Protein AF-A0A0C3EP49-F1 (afdb_monomer)

Nearest PDB structures (foldseek):
  8w07-assembly1_B  TM=3.107E-01  e=9.732E-01  Homo sapiens
  3osa-assembly1_A  TM=3.476E-01  e=1.547E+00  Homo sapiens
  5tm7-assembly1_B  TM=2.855E-01  e=1.640E+00  Homo sapiens
  5tml-assembly1_B  TM=3.102E-01  e=2.191E+00  Homo sapiens
  3ncc-assembly1_A  TM=1.916E-01  e=2.763E+00  Homo sapiens

Foldseek 3Di:
DVVVVVLVQQLQVQQQPPDDDPPADHRVRRPPDPDDDPVNVVNNLVRNLVSCPPVDDPLVSQLSVLVVQLVVLVPDPDHDPVSVVSNVVSVVSNVVSVVSCQVVVPDPVVPDDPVVVVVVCCVQPVVQQVVAPVDVSVVSSVVVVVVVVVVVVVVVVCVVVVVPPDDPVVVVVVVVVVVVVVVVVVVVVPPD

Solvent-accessible surface area (backbone atoms only — not comparable to full-atom values): 11029 Å² total; per-residue (Å²): 110,70,66,60,51,52,54,52,49,51,29,24,49,45,37,36,65,53,79,90,51,92,93,57,74,84,34,82,70,29,81,78,60,96,69,86,49,75,66,54,53,58,45,43,62,77,50,44,65,76,31,45,60,89,78,51,61,69,50,50,54,49,16,53,48,20,50,50,51,29,55,55,55,76,65,46,96,71,82,52,72,69,50,52,52,52,37,50,53,20,49,52,47,20,66,68,28,49,55,50,37,63,76,69,49,58,72,39,83,81,78,63,44,73,68,56,54,48,53,48,42,39,66,67,43,52,50,31,52,71,72,36,91,70,68,76,33,67,66,52,23,52,52,48,49,52,50,52,51,52,51,52,52,49,51,52,54,38,47,74,70,54,74,62,70,79,48,76,65,55,53,50,52,53,54,52,51,52,51,54,51,49,52,56,49,54,62,66,65,68,77,122

Structure (mmCIF, N/CA/C/O backbone):
data_AF-A0A0C3EP49-F1
#
_entry.id   AF-A0A0C3EP49-F1
#
loop_
_atom_site.group_PDB
_atom_site.id
_atom_site.type_symbol
_atom_site.label_atom_id
_atom_site.label_alt_id
_atom_site.label_comp_id
_atom_site.label_asym_id
_atom_site.label_entity_id
_atom_site.label_seq_id
_atom_site.pdbx_PDB_ins_code
_atom_site.Cartn_x
_atom_site.Cartn_y
_atom_site.Cartn_z
_atom_site.occupancy
_atom_site.B_iso_or_equiv
_atom_site.auth_seq_id
_atom_site.auth_comp_id
_atom_site.auth_asym_id
_atom_site.auth_atom_id
_atom_site.pdbx_PDB_model_num
ATOM 1 N N . GLU A 1 1 ? -17.531 2.793 18.334 1.00 59.75 1 GLU A N 1
ATOM 2 C CA . GLU A 1 1 ? -16.375 1.919 18.641 1.00 59.75 1 GLU A CA 1
ATOM 3 C C . GLU A 1 1 ? -16.764 0.440 18.694 1.00 59.75 1 GLU A C 1
ATOM 5 O O . GLU A 1 1 ? -16.104 -0.377 18.070 1.00 59.75 1 GLU A O 1
ATOM 10 N N . THR A 1 2 ? -17.887 0.096 19.330 1.00 78.31 2 THR A N 1
ATOM 11 C CA . THR A 1 2 ? -18.409 -1.280 19.435 1.00 78.31 2 THR A CA 1
ATOM 12 C C . THR A 1 2 ? -18.664 -1.979 18.094 1.00 78.31 2 THR A C 1
ATOM 14 O O . THR A 1 2 ? -18.225 -3.109 17.925 1.00 78.31 2 THR A O 1
ATOM 17 N N . GLU A 1 3 ? -19.312 -1.324 17.126 1.00 81.62 3 GLU A N 1
ATOM 18 C CA . GLU A 1 3 ? -19.577 -1.932 15.805 1.00 81.62 3 GLU A CA 1
ATOM 19 C C . GLU A 1 3 ? -18.307 -2.141 14.973 1.00 81.62 3 GLU A C 1
ATOM 21 O O . GLU A 1 3 ? -18.135 -3.182 14.349 1.00 81.62 3 GLU A O 1
ATOM 26 N N . ALA A 1 4 ? -17.367 -1.194 15.026 1.00 82.06 4 ALA A N 1
ATOM 27 C CA . ALA A 1 4 ? -16.078 -1.348 14.357 1.00 82.06 4 ALA A CA 1
ATOM 28 C C . ALA A 1 4 ? -15.299 -2.544 14.924 1.00 82.06 4 ALA A C 1
ATOM 30 O O . ALA A 1 4 ? -14.749 -3.332 14.163 1.00 82.06 4 ALA A O 1
ATOM 31 N N . ASN A 1 5 ? -15.307 -2.724 16.248 1.00 86.69 5 ASN A N 1
ATOM 32 C CA . ASN A 1 5 ? -14.664 -3.873 16.881 1.00 86.69 5 ASN A CA 1
ATOM 33 C C . ASN A 1 5 ? -15.317 -5.199 16.470 1.00 86.69 5 ASN A C 1
ATOM 35 O O . ASN A 1 5 ? -14.597 -6.142 16.170 1.00 86.69 5 ASN A O 1
ATOM 39 N N . LYS A 1 6 ? -16.651 -5.258 16.350 1.00 91.25 6 LYS A N 1
ATOM 40 C CA . LYS A 1 6 ? -17.349 -6.455 15.845 1.00 91.25 6 LYS A CA 1
ATOM 41 C C . LYS A 1 6 ? -16.947 -6.805 14.412 1.00 91.25 6 LYS A C 1
ATOM 43 O O . LYS A 1 6 ? -16.700 -7.969 14.123 1.00 91.25 6 LYS A O 1
ATOM 48 N N . ILE A 1 7 ? -16.858 -5.809 13.526 1.00 90.00 7 ILE A N 1
ATOM 49 C CA . ILE A 1 7 ? -16.409 -6.013 12.138 1.00 90.00 7 ILE A CA 1
ATOM 50 C C . ILE A 1 7 ? -14.968 -6.532 12.118 1.00 90.00 7 ILE A C 1
ATOM 52 O O . ILE A 1 7 ? -14.647 -7.468 11.393 1.00 90.00 7 ILE A O 1
ATOM 56 N N . LEU A 1 8 ? -14.094 -5.944 12.936 1.00 89.50 8 LEU A N 1
ATOM 57 C CA . LEU A 1 8 ? -12.701 -6.368 13.041 1.00 89.50 8 LEU A CA 1
ATOM 58 C C . LEU A 1 8 ? -12.560 -7.794 13.590 1.00 89.50 8 LEU A C 1
ATOM 60 O O . LEU A 1 8 ? -11.693 -8.529 13.119 1.00 89.50 8 LEU A O 1
ATOM 64 N N . ASP A 1 9 ? -13.410 -8.182 14.538 1.00 92.50 9 ASP A N 1
ATOM 65 C CA . ASP A 1 9 ? -13.449 -9.535 15.093 1.00 92.50 9 ASP A CA 1
ATOM 66 C C . ASP A 1 9 ? -13.969 -10.555 14.068 1.00 92.50 9 ASP A C 1
ATOM 68 O O . ASP A 1 9 ? -13.402 -11.641 13.957 1.00 92.50 9 ASP A O 1
ATOM 72 N N . ASP A 1 10 ? -14.975 -10.200 13.259 1.00 93.75 10 ASP A N 1
ATOM 73 C CA . ASP A 1 10 ? -15.448 -11.047 12.153 1.00 93.75 10 ASP A CA 1
ATOM 74 C C . ASP A 1 10 ? -14.362 -11.240 11.083 1.00 93.75 10 ASP A C 1
ATOM 76 O O . ASP A 1 10 ? -14.137 -12.353 10.609 1.00 93.75 10 ASP A O 1
ATOM 80 N N . ILE A 1 11 ? -13.620 -10.181 10.742 1.00 92.94 11 ILE A N 1
ATOM 81 C CA . ILE A 1 11 ? -12.467 -10.276 9.833 1.00 92.94 11 ILE A CA 1
ATOM 82 C C . ILE A 1 11 ? -11.404 -11.222 10.412 1.00 92.94 11 ILE A C 1
ATOM 84 O O . ILE A 1 11 ? -10.917 -12.102 9.698 1.00 92.94 11 ILE A O 1
ATOM 88 N N . ASP A 1 12 ? -11.056 -11.078 11.696 1.00 93.06 12 ASP A N 1
ATOM 89 C CA . ASP A 1 12 ? -10.095 -11.962 12.368 1.00 93.06 12 ASP A CA 1
ATOM 90 C C . ASP A 1 12 ? -10.574 -13.425 12.352 1.00 93.06 12 ASP A C 1
ATOM 92 O O . ASP A 1 12 ? -9.787 -14.332 12.060 1.00 93.06 12 ASP A O 1
ATOM 96 N N . GLN A 1 13 ? -11.872 -13.657 12.567 1.00 92.88 13 GLN A N 1
ATOM 97 C CA . GLN A 1 13 ? -12.483 -14.982 12.492 1.00 92.88 13 GLN A CA 1
ATOM 98 C C . GLN A 1 13 ? -12.413 -15.572 11.076 1.00 92.88 13 GLN A C 1
ATOM 100 O O . GLN A 1 13 ? -12.009 -16.724 10.915 1.00 92.88 13 GLN A O 1
ATOM 105 N N . ARG A 1 14 ? -12.742 -14.802 10.032 1.00 93.75 14 ARG A N 1
ATOM 106 C CA . ARG A 1 14 ? -12.637 -15.254 8.631 1.00 93.75 14 ARG A CA 1
ATOM 107 C C . ARG A 1 14 ? -11.205 -15.617 8.250 1.00 93.75 14 ARG A C 1
ATOM 109 O O . ARG A 1 14 ? -10.985 -16.634 7.595 1.00 93.75 14 ARG A O 1
ATOM 116 N N . ILE A 1 15 ? -10.231 -14.826 8.700 1.00 91.94 15 ILE A N 1
ATOM 117 C CA . ILE A 1 15 ? -8.804 -15.105 8.490 1.00 91.94 15 ILE A CA 1
ATOM 118 C C . ILE A 1 15 ? -8.403 -16.417 9.183 1.00 91.94 15 ILE A C 1
ATOM 120 O O . ILE A 1 15 ? -7.701 -17.236 8.585 1.00 91.94 15 ILE A O 1
ATOM 124 N N . ALA A 1 16 ? -8.875 -16.658 10.408 1.00 90.81 16 ALA A N 1
ATOM 125 C CA . ALA A 1 16 ? -8.593 -17.889 11.148 1.00 90.81 16 ALA A CA 1
ATOM 126 C C . ALA A 1 16 ? -9.232 -19.139 10.521 1.00 90.81 16 ALA A C 1
ATOM 128 O O . ALA A 1 16 ? -8.651 -20.230 10.567 1.00 90.81 16 ALA A O 1
ATOM 129 N N . LEU A 1 17 ? -10.402 -18.976 9.899 1.00 90.81 17 LEU A N 1
ATOM 130 C CA . LEU A 1 17 ? -11.132 -20.037 9.204 1.00 90.81 17 LEU A CA 1
ATOM 131 C C . LEU A 1 17 ? -10.582 -20.357 7.809 1.00 90.81 17 LEU A C 1
ATOM 133 O O . LEU A 1 17 ? -10.995 -21.360 7.224 1.00 90.81 17 LEU A O 1
ATOM 137 N N . ALA A 1 18 ? -9.646 -19.562 7.279 1.00 87.31 18 ALA A N 1
ATOM 138 C CA . ALA A 1 18 ? -9.066 -19.798 5.962 1.00 87.31 18 ALA A CA 1
ATOM 139 C C . ALA A 1 18 ? -8.535 -21.245 5.845 1.00 87.31 18 ALA A C 1
ATOM 141 O O . ALA A 1 18 ? -7.774 -21.698 6.715 1.00 87.31 18 ALA A O 1
ATOM 142 N N . PRO A 1 19 ? -8.924 -21.997 4.796 1.00 84.38 19 PRO A N 1
ATOM 143 C CA . PRO A 1 19 ? -8.564 -23.403 4.665 1.00 84.38 19 PRO A CA 1
ATOM 144 C C . PRO A 1 19 ? -7.044 -23.579 4.634 1.00 84.38 19 PRO A C 1
ATOM 146 O O . PRO A 1 19 ? -6.307 -22.744 4.113 1.00 84.38 19 PRO A O 1
ATOM 149 N N . SER A 1 20 ? -6.555 -24.671 5.218 1.00 82.06 20 SER A N 1
ATOM 150 C CA . SER A 1 20 ? -5.131 -24.997 5.183 1.00 82.06 20 SER A CA 1
ATOM 151 C C . SER A 1 20 ? -4.722 -25.454 3.784 1.00 82.06 20 SER A C 1
ATOM 153 O O . SER A 1 20 ? -5.316 -26.388 3.248 1.00 82.06 20 SER A O 1
ATOM 155 N N . PHE A 1 21 ? -3.668 -24.858 3.230 1.00 79.94 21 PHE A N 1
ATOM 156 C CA . PHE A 1 21 ? -3.031 -25.320 1.998 1.00 79.94 21 PHE A CA 1
ATOM 157 C C . PHE A 1 21 ? -1.511 -25.329 2.132 1.00 79.94 21 PHE A C 1
ATOM 159 O O . PHE A 1 21 ? -0.934 -24.600 2.944 1.00 79.94 21 PHE A O 1
ATOM 166 N N . ALA A 1 22 ? -0.858 -26.178 1.336 1.00 80.56 22 ALA A N 1
ATOM 167 C CA . ALA A 1 22 ? 0.594 -26.275 1.311 1.00 80.56 22 ALA A CA 1
ATOM 168 C C . ALA A 1 22 ? 1.206 -24.909 0.951 1.00 80.56 22 ALA A C 1
ATOM 170 O O . ALA A 1 22 ? 0.830 -24.284 -0.040 1.00 80.56 22 ALA A O 1
ATOM 171 N N . GLY A 1 23 ? 2.129 -24.422 1.784 1.00 77.50 23 GLY A N 1
ATOM 172 C CA . GLY A 1 23 ? 2.766 -23.115 1.591 1.00 77.50 23 GLY A CA 1
ATOM 173 C C . GLY A 1 23 ? 1.927 -21.899 2.013 1.00 77.50 23 GLY A C 1
ATOM 174 O O . GLY A 1 23 ? 2.378 -20.766 1.801 1.00 77.50 23 GLY A O 1
ATOM 175 N N . LEU A 1 24 ? 0.749 -22.087 2.631 1.00 82.44 24 LEU A N 1
ATOM 176 C CA . LEU A 1 24 ? 0.089 -21.022 3.392 1.00 82.44 24 LEU A CA 1
ATOM 177 C C . LEU A 1 24 ? 0.481 -21.058 4.855 1.00 82.44 24 LEU A C 1
ATOM 179 O O . LEU A 1 24 ? 0.402 -22.091 5.518 1.00 82.44 24 LEU A O 1
ATOM 183 N N . ARG A 1 25 ? 0.764 -19.878 5.394 1.00 84.06 25 ARG A N 1
ATOM 184 C CA . ARG A 1 25 ? 0.824 -19.691 6.834 1.00 84.06 25 ARG A CA 1
ATOM 185 C C . ARG A 1 25 ? -0.579 -19.580 7.428 1.00 84.06 25 ARG A C 1
ATOM 187 O O . ARG A 1 25 ? -1.419 -18.846 6.922 1.00 84.06 25 ARG A O 1
ATOM 194 N N . ARG A 1 26 ? -0.819 -20.285 8.530 1.00 86.75 26 ARG A N 1
ATOM 195 C CA . ARG A 1 26 ? -2.078 -20.216 9.282 1.00 86.75 26 ARG A CA 1
ATOM 196 C C . ARG A 1 26 ? -2.083 -19.015 10.229 1.00 86.75 26 ARG A C 1
ATOM 198 O O . ARG A 1 26 ? -1.046 -18.666 10.790 1.00 86.75 26 ARG A O 1
ATOM 205 N N . PHE A 1 27 ? -3.268 -18.448 10.435 1.00 87.94 27 PHE A N 1
ATOM 206 C CA . PHE A 1 27 ? -3.502 -17.253 11.245 1.00 87.94 27 PHE A CA 1
ATOM 207 C C . PHE A 1 27 ? -4.610 -17.509 12.285 1.00 87.94 27 PHE A C 1
ATOM 209 O O . PHE A 1 27 ? -5.700 -16.965 12.153 1.00 87.94 27 PHE A O 1
ATOM 216 N N . PRO A 1 28 ? -4.382 -18.367 13.300 1.00 85.50 28 PRO A N 1
ATOM 217 C CA . PRO A 1 28 ? -5.435 -18.786 14.235 1.00 85.50 28 PRO A CA 1
ATOM 218 C C . PRO A 1 28 ? -6.027 -17.633 15.062 1.00 85.50 28 PRO A C 1
ATOM 220 O O . PRO A 1 28 ? -7.188 -17.701 15.445 1.00 85.50 28 PRO A O 1
ATOM 223 N N . GLU A 1 29 ? -5.253 -16.572 15.301 1.00 85.31 29 GLU A N 1
ATOM 224 C CA . GLU A 1 29 ? -5.680 -15.358 16.018 1.00 85.31 29 GLU A CA 1
ATOM 225 C C . GLU A 1 29 ? -5.966 -14.179 15.063 1.00 85.31 29 GLU A C 1
ATOM 227 O O . GLU A 1 29 ? -5.970 -13.015 15.471 1.00 85.31 29 GLU A O 1
ATOM 232 N N . GLY A 1 30 ? -6.161 -14.456 13.769 1.00 87.06 30 GLY A N 1
ATOM 233 C CA . GLY A 1 30 ? -6.393 -13.430 12.756 1.00 87.06 30 GLY A CA 1
ATOM 234 C C . GLY A 1 30 ? -5.186 -12.506 12.576 1.00 87.06 30 GLY A C 1
ATOM 235 O O . GLY A 1 30 ? -4.056 -12.963 12.378 1.00 87.06 30 GLY A O 1
ATOM 236 N N . ARG A 1 31 ? -5.419 -11.190 12.631 1.00 85.44 31 ARG A N 1
ATOM 237 C CA . ARG A 1 31 ? -4.394 -10.150 12.423 1.00 85.44 31 ARG A CA 1
ATOM 238 C C . ARG A 1 31 ? -3.712 -9.677 13.717 1.00 85.44 31 ARG A C 1
ATOM 240 O O . ARG A 1 31 ? -2.969 -8.697 13.690 1.00 85.44 31 ARG A O 1
ATOM 247 N N . ARG A 1 32 ? -3.982 -10.291 14.871 1.00 83.81 32 ARG A N 1
ATOM 248 C CA . ARG A 1 32 ? -3.586 -9.770 16.195 1.00 83.81 32 ARG A CA 1
ATOM 249 C C . ARG A 1 32 ? -2.122 -10.053 16.561 1.00 83.81 32 ARG A C 1
ATOM 251 O O . ARG A 1 32 ? -1.819 -10.648 17.588 1.00 83.81 32 ARG A O 1
ATOM 258 N N . PHE A 1 33 ? -1.188 -9.576 15.744 1.00 78.88 33 PHE A N 1
ATOM 259 C CA . PHE A 1 33 ? 0.243 -9.721 16.007 1.00 78.88 33 PHE A CA 1
ATOM 260 C C . PHE A 1 33 ? 0.789 -8.582 16.869 1.00 78.88 33 PHE A C 1
ATOM 262 O O . PHE A 1 33 ? 0.606 -7.405 16.558 1.00 78.88 33 PHE A O 1
ATOM 269 N N . LYS A 1 34 ? 1.550 -8.932 17.916 1.00 78.62 34 LYS A N 1
ATOM 270 C CA . LYS A 1 34 ? 2.317 -7.961 18.720 1.00 78.62 34 LYS A CA 1
ATOM 271 C C . LYS A 1 34 ? 3.405 -7.261 17.892 1.00 78.62 34 LYS A C 1
ATOM 273 O O . LYS A 1 34 ? 3.747 -6.115 18.166 1.00 78.62 34 LYS A O 1
ATOM 278 N N . GLN A 1 35 ? 3.944 -7.952 16.888 1.00 80.69 35 GLN A N 1
ATOM 279 C CA . GLN A 1 35 ? 4.937 -7.438 15.952 1.00 80.69 35 GLN A CA 1
ATOM 280 C C . GLN A 1 35 ? 4.693 -8.049 14.571 1.00 80.69 35 GLN A C 1
ATOM 282 O O . GLN A 1 35 ? 4.551 -9.262 14.456 1.00 80.69 35 GLN A O 1
ATOM 287 N N . TRP A 1 36 ? 4.669 -7.210 13.537 1.00 80.06 36 TRP A N 1
ATOM 288 C CA . TRP A 1 36 ? 4.539 -7.640 12.146 1.00 80.06 36 TRP A CA 1
ATOM 289 C C . TRP A 1 36 ? 5.914 -7.787 11.495 1.00 80.06 36 TRP A C 1
ATOM 291 O O . TRP A 1 36 ? 6.722 -6.857 11.536 1.00 80.06 36 TRP A O 1
ATOM 301 N N . THR A 1 37 ? 6.165 -8.925 10.854 1.00 82.62 37 THR A N 1
ATOM 302 C CA . THR A 1 37 ? 7.299 -9.126 9.942 1.00 82.62 37 THR A CA 1
ATOM 303 C C . THR A 1 37 ? 6.859 -9.014 8.479 1.00 82.62 37 THR A C 1
ATOM 305 O O . THR A 1 37 ? 5.669 -9.055 8.157 1.00 82.62 37 THR A O 1
ATOM 308 N N . GLY A 1 38 ? 7.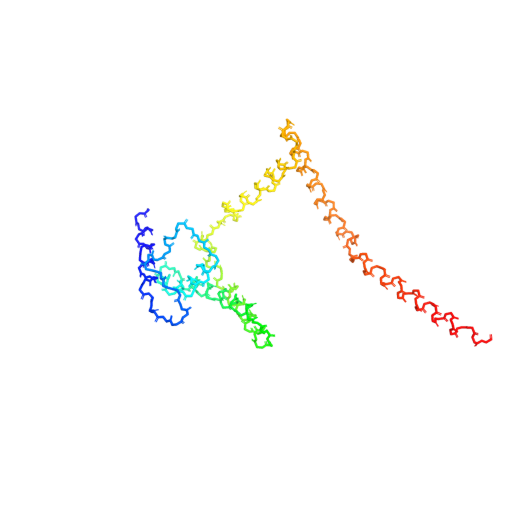825 -8.881 7.565 1.00 76.88 38 GLY A N 1
ATOM 309 C CA . GLY A 1 38 ? 7.544 -8.874 6.124 1.00 76.88 38 GLY A CA 1
ATOM 310 C C . GLY A 1 38 ? 6.946 -10.191 5.612 1.00 76.88 38 GLY A C 1
ATOM 311 O O . GLY A 1 38 ? 6.139 -10.186 4.683 1.00 76.88 38 GLY A O 1
ATOM 312 N N . ASP A 1 39 ? 7.291 -11.317 6.239 1.00 79.38 39 ASP A N 1
ATOM 313 C CA . ASP A 1 39 ? 6.710 -12.616 5.894 1.00 79.38 39 ASP A CA 1
ATOM 314 C C . ASP A 1 39 ? 5.272 -12.750 6.408 1.00 79.38 39 ASP A C 1
ATOM 316 O O . ASP A 1 39 ? 4.429 -13.326 5.714 1.00 79.38 39 ASP A O 1
ATOM 320 N N . ASP A 1 40 ? 4.967 -12.173 7.579 1.00 82.81 40 ASP A N 1
ATOM 321 C CA . ASP A 1 40 ? 3.600 -12.122 8.113 1.00 82.81 40 ASP A CA 1
ATOM 322 C C . ASP A 1 40 ? 2.682 -11.342 7.174 1.00 82.81 40 ASP A C 1
ATOM 324 O O . ASP A 1 40 ? 1.620 -11.838 6.800 1.00 82.81 40 ASP A O 1
ATOM 328 N N . SER A 1 41 ? 3.104 -10.151 6.735 1.00 81.31 41 SER A N 1
ATOM 329 C CA . SER A 1 41 ? 2.302 -9.324 5.829 1.00 81.31 41 SER A CA 1
ATOM 330 C C . SER A 1 41 ? 2.112 -9.991 4.465 1.00 81.31 41 SER A C 1
ATOM 332 O O . SER A 1 41 ? 0.992 -10.033 3.957 1.00 81.31 41 SER A O 1
ATOM 334 N N . LYS A 1 42 ? 3.162 -10.608 3.903 1.00 80.94 42 LYS A N 1
ATOM 335 C CA . LYS A 1 42 ? 3.082 -11.356 2.637 1.00 80.94 42 LYS A CA 1
ATOM 336 C C . LYS A 1 42 ? 2.099 -12.523 2.718 1.00 80.94 42 LYS A C 1
ATOM 338 O O . LYS A 1 42 ? 1.330 -12.747 1.784 1.00 80.94 42 LYS A O 1
ATOM 343 N N . ALA A 1 43 ? 2.141 -13.294 3.800 1.00 84.56 43 ALA A N 1
ATOM 344 C CA . ALA A 1 43 ? 1.233 -14.417 3.979 1.00 84.56 43 ALA A CA 1
ATOM 345 C C . ALA A 1 43 ? -0.204 -13.950 4.258 1.00 84.56 43 ALA A C 1
ATOM 347 O O . ALA A 1 43 ? -1.136 -14.533 3.708 1.00 84.56 43 ALA A O 1
ATOM 348 N N . LEU A 1 44 ? -0.382 -12.870 5.025 1.00 87.00 44 LEU A N 1
ATOM 349 C CA . LEU A 1 44 ? -1.694 -12.288 5.302 1.00 87.00 44 LEU A CA 1
ATOM 350 C C . LEU A 1 44 ? -2.366 -11.794 4.019 1.00 87.00 44 LEU A C 1
ATOM 352 O O . LEU A 1 44 ? -3.542 -12.067 3.805 1.00 87.00 44 LEU A O 1
ATOM 356 N N . MET A 1 45 ? -1.619 -11.135 3.125 1.00 84.44 45 MET A N 1
ATOM 357 C CA . MET A 1 45 ? -2.146 -10.645 1.843 1.00 84.44 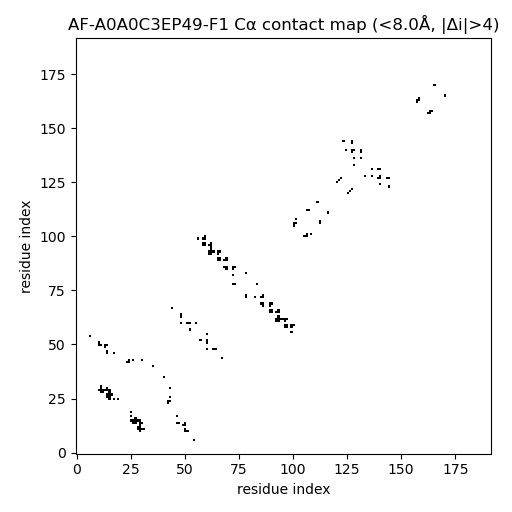45 MET A CA 1
ATOM 358 C C . MET A 1 45 ? -2.849 -11.740 1.026 1.00 84.44 45 MET A C 1
ATOM 360 O O . MET A 1 45 ? -3.786 -11.434 0.297 1.00 84.44 45 MET A O 1
ATOM 364 N N . LYS A 1 46 ? -2.442 -13.011 1.165 1.00 84.19 46 LYS A N 1
ATOM 365 C CA . LYS A 1 46 ? -3.065 -14.144 0.458 1.00 84.19 46 LYS A CA 1
ATOM 366 C C . LYS A 1 46 ? -4.465 -14.495 0.966 1.00 84.19 46 LYS A C 1
ATOM 368 O O . LYS A 1 46 ? -5.246 -15.063 0.213 1.00 84.19 46 LYS A O 1
ATOM 373 N N . VAL A 1 47 ? -4.770 -14.195 2.227 1.00 89.31 47 VAL A N 1
ATOM 374 C CA . VAL A 1 47 ? -6.049 -14.533 2.883 1.00 89.31 47 VAL A CA 1
ATOM 375 C C . VAL A 1 47 ? -6.910 -13.306 3.177 1.00 89.31 47 VAL A C 1
ATOM 377 O O . VAL A 1 47 ? -8.066 -13.442 3.562 1.00 89.31 47 VAL A O 1
ATOM 380 N N . TYR A 1 48 ? -6.365 -12.104 2.989 1.00 87.75 48 TYR A N 1
ATOM 381 C CA . TYR A 1 48 ? -7.005 -10.861 3.408 1.00 87.75 48 TYR A CA 1
ATOM 382 C C . TYR A 1 48 ? -8.195 -10.454 2.530 1.00 87.75 48 TYR A C 1
ATOM 384 O O . TYR A 1 48 ? -9.216 -10.029 3.057 1.00 87.75 48 TYR A O 1
ATOM 392 N N . LEU A 1 49 ? -8.090 -10.609 1.204 1.00 89.50 49 LEU A N 1
ATOM 393 C CA . LEU A 1 49 ? -9.159 -10.248 0.259 1.00 89.50 49 LEU A CA 1
ATOM 394 C C . LEU A 1 49 ? -10.517 -10.907 0.575 1.00 89.50 49 LEU A C 1
ATOM 396 O O . LEU A 1 49 ? -11.492 -10.171 0.709 1.00 89.50 49 LEU A O 1
ATOM 400 N N . PRO A 1 50 ? -10.619 -12.240 0.751 1.00 89.69 50 PRO A N 1
ATOM 401 C CA . PRO A 1 50 ? -11.896 -12.864 1.106 1.00 89.69 50 PRO A CA 1
ATOM 402 C C . PRO A 1 50 ? -12.373 -12.495 2.521 1.00 89.69 50 PRO A C 1
ATOM 404 O O . PRO A 1 50 ? -13.567 -12.530 2.806 1.00 89.69 50 PRO A O 1
ATOM 407 N N . ALA A 1 51 ? -11.468 -12.108 3.425 1.00 92.19 51 ALA A N 1
ATOM 408 C CA . ALA A 1 51 ? -11.847 -11.733 4.785 1.00 92.19 51 ALA A CA 1
ATOM 409 C C . ALA A 1 51 ? -12.584 -10.385 4.858 1.00 92.19 51 ALA A C 1
ATOM 411 O O . ALA A 1 51 ? -13.424 -10.201 5.733 1.00 92.19 51 ALA A O 1
ATOM 412 N N . ILE A 1 52 ? -12.300 -9.457 3.939 1.00 91.19 52 ILE A N 1
ATOM 413 C CA . ILE A 1 52 ? -12.935 -8.127 3.898 1.00 91.19 52 ILE A CA 1
ATOM 414 C C . ILE A 1 52 ? -14.191 -8.071 3.017 1.00 91.19 52 ILE A C 1
ATOM 416 O O . ILE A 1 52 ? -14.890 -7.057 3.001 1.00 91.19 52 ILE A O 1
ATOM 420 N N . GLU A 1 53 ? -14.487 -9.139 2.277 1.00 90.00 53 GLU A N 1
ATOM 421 C CA . GLU A 1 53 ? -15.646 -9.201 1.389 1.00 90.00 53 GLU A CA 1
ATOM 422 C C . GLU A 1 53 ? -16.960 -9.003 2.165 1.00 90.00 53 GLU A C 1
ATOM 424 O O . GLU A 1 53 ? -17.181 -9.599 3.220 1.00 90.00 53 GLU A O 1
ATOM 429 N N . GLY A 1 54 ? -17.839 -8.133 1.663 1.00 90.69 54 GLY A N 1
ATOM 430 C CA . GLY A 1 54 ? -19.104 -7.787 2.323 1.00 90.69 54 GLY A CA 1
ATOM 431 C C . GLY A 1 54 ? -18.988 -6.769 3.466 1.00 90.69 54 GLY A C 1
ATOM 432 O O . GLY A 1 54 ? -20.014 -6.256 3.902 1.00 90.69 54 GLY A O 1
ATOM 433 N N . HIS A 1 55 ? -17.772 -6.427 3.913 1.00 90.38 55 HIS A N 1
ATOM 434 C CA . HIS A 1 55 ? -17.530 -5.352 4.893 1.00 90.38 55 HIS A CA 1
ATOM 435 C C . HIS A 1 55 ? -17.129 -4.027 4.253 1.00 90.38 55 HIS A C 1
ATOM 437 O O . HIS A 1 55 ? -17.311 -2.965 4.844 1.00 90.38 55 HIS A O 1
ATOM 443 N N . VAL A 1 56 ? -16.563 -4.087 3.049 1.00 90.06 56 VAL A N 1
ATOM 444 C CA . VAL A 1 56 ? -16.173 -2.918 2.259 1.00 90.06 56 VAL A CA 1
ATOM 445 C C . VAL A 1 56 ? -16.883 -2.936 0.904 1.00 90.06 56 VAL A C 1
ATOM 447 O O . VAL A 1 56 ? -17.280 -4.012 0.444 1.00 90.06 56 VAL A O 1
ATOM 450 N N . PRO A 1 57 ? -17.034 -1.775 0.236 1.00 92.50 57 PRO A N 1
ATOM 451 C CA . PRO A 1 57 ? -17.574 -1.720 -1.118 1.00 92.50 57 PRO A CA 1
ATOM 452 C C . PRO A 1 57 ? -16.831 -2.663 -2.067 1.00 92.50 57 PRO A C 1
ATOM 454 O O . PRO A 1 57 ? -15.610 -2.822 -1.979 1.00 92.50 57 PRO A O 1
ATOM 457 N N . SER A 1 58 ? -17.558 -3.275 -2.997 1.00 92.44 58 SER A N 1
ATOM 458 C CA . SER A 1 58 ? -17.007 -4.274 -3.922 1.00 92.44 58 SER A CA 1
ATOM 459 C C . SER A 1 58 ? -15.857 -3.723 -4.776 1.00 92.44 58 SER A C 1
ATOM 461 O O . SER A 1 58 ? -14.854 -4.395 -5.011 1.00 92.44 58 SER A O 1
ATOM 463 N N . GLU A 1 59 ? -15.953 -2.453 -5.147 1.00 93.00 59 GLU A N 1
ATOM 464 C CA . GLU A 1 59 ? -14.977 -1.675 -5.894 1.00 93.00 59 GLU A CA 1
ATOM 465 C C . GLU A 1 59 ? -13.671 -1.543 -5.105 1.00 93.00 59 GLU A C 1
ATOM 467 O O . GLU A 1 59 ? -12.581 -1.578 -5.671 1.00 93.00 59 GLU A O 1
ATOM 472 N N . MET A 1 60 ? -13.756 -1.462 -3.774 1.00 92.06 60 MET A N 1
ATOM 473 C CA . MET A 1 60 ? -12.579 -1.428 -2.912 1.00 92.06 60 MET A CA 1
ATOM 474 C C . MET A 1 60 ? -11.849 -2.771 -2.928 1.00 92.06 60 MET A C 1
ATOM 476 O O . MET A 1 60 ? -10.622 -2.803 -3.036 1.00 92.06 60 MET A O 1
ATOM 480 N N . VAL A 1 61 ? -12.595 -3.881 -2.880 1.00 93.00 61 VAL A N 1
ATOM 481 C CA . VAL A 1 61 ? -12.026 -5.231 -3.016 1.00 93.00 61 VAL A CA 1
ATOM 482 C C . VAL A 1 61 ? -11.358 -5.389 -4.384 1.00 93.00 61 VAL A C 1
ATOM 484 O O . VAL A 1 61 ? -10.243 -5.900 -4.461 1.00 93.00 61 VAL A O 1
ATOM 487 N N . GLN A 1 62 ? -11.988 -4.897 -5.454 1.00 94.62 62 GLN A N 1
ATOM 488 C CA . GLN A 1 62 ? -11.430 -4.925 -6.811 1.00 94.62 62 GLN A CA 1
ATOM 489 C C . GLN A 1 62 ? -10.144 -4.099 -6.926 1.00 94.62 62 GLN A C 1
ATOM 491 O O . GLN A 1 62 ? -9.169 -4.568 -7.511 1.00 94.62 62 GLN A O 1
ATOM 496 N N . ALA A 1 63 ? -10.098 -2.910 -6.320 1.00 94.19 63 ALA A N 1
ATOM 497 C CA . ALA A 1 63 ? -8.890 -2.093 -6.289 1.00 94.19 63 ALA A CA 1
ATOM 498 C C . ALA A 1 63 ? -7.752 -2.792 -5.526 1.00 94.19 63 ALA A C 1
ATOM 500 O O . ALA A 1 63 ? -6.625 -2.861 -6.014 1.00 94.19 63 ALA A O 1
ATOM 501 N N . LEU A 1 64 ? -8.033 -3.358 -4.347 1.00 92.31 64 LEU A N 1
ATOM 502 C CA . LEU A 1 64 ? -7.030 -4.101 -3.577 1.00 92.31 64 LEU A CA 1
ATOM 503 C C . LEU A 1 64 ? -6.546 -5.344 -4.324 1.00 92.31 64 LEU A C 1
ATOM 505 O O . LEU A 1 64 ? -5.349 -5.618 -4.321 1.00 92.31 64 LEU A O 1
ATOM 509 N N . ARG A 1 65 ? -7.449 -6.065 -4.995 1.00 94.56 65 ARG A N 1
ATOM 510 C CA . ARG A 1 65 ? -7.101 -7.207 -5.841 1.00 94.56 65 ARG A CA 1
ATOM 511 C C . ARG A 1 65 ? -6.153 -6.799 -6.963 1.00 94.56 65 ARG A C 1
ATOM 513 O O . ARG A 1 65 ? -5.090 -7.393 -7.072 1.00 94.56 65 ARG A O 1
ATOM 520 N N . ALA A 1 66 ? -6.493 -5.760 -7.722 1.00 95.50 66 ALA A N 1
ATOM 521 C CA . ALA A 1 66 ? -5.664 -5.268 -8.820 1.00 95.50 66 ALA A CA 1
ATOM 522 C C . ALA A 1 66 ? -4.256 -4.853 -8.347 1.00 95.50 66 ALA A C 1
ATOM 524 O O . ALA A 1 66 ? -3.254 -5.199 -8.969 1.00 95.50 66 ALA A O 1
ATOM 525 N N . LEU A 1 67 ? -4.157 -4.190 -7.188 1.00 93.19 67 LEU A N 1
ATOM 526 C CA . LEU A 1 67 ? -2.869 -3.852 -6.577 1.00 93.19 67 LEU A CA 1
ATOM 527 C C . LEU A 1 67 ? -2.068 -5.100 -6.175 1.00 93.19 67 LEU A C 1
ATOM 529 O O . LEU A 1 67 ? -0.857 -5.160 -6.383 1.00 93.19 67 LEU A O 1
ATOM 533 N N . ILE A 1 68 ? -2.731 -6.086 -5.570 1.00 90.69 68 ILE A N 1
ATOM 534 C CA . ILE A 1 68 ? -2.103 -7.341 -5.152 1.00 90.69 68 ILE A CA 1
ATOM 535 C C . ILE A 1 68 ? -1.600 -8.121 -6.373 1.00 90.69 68 ILE A C 1
ATOM 537 O O . ILE A 1 68 ? -0.458 -8.581 -6.352 1.00 90.69 68 ILE A O 1
ATOM 541 N N . ASP A 1 69 ? -2.405 -8.220 -7.431 1.00 93.19 69 ASP A N 1
ATOM 542 C CA . ASP A 1 69 ? -2.042 -8.877 -8.688 1.00 93.19 69 ASP A CA 1
ATOM 543 C C . ASP A 1 69 ? -0.800 -8.214 -9.301 1.00 93.19 69 ASP A C 1
ATOM 545 O O . ASP A 1 69 ? 0.188 -8.900 -9.572 1.00 93.19 69 ASP A O 1
ATOM 549 N N . PHE A 1 70 ? -0.775 -6.878 -9.383 1.00 94.50 70 PHE A N 1
ATOM 550 C CA . PHE A 1 70 ? 0.400 -6.127 -9.836 1.00 94.50 70 PHE A CA 1
ATOM 551 C C . PHE A 1 70 ? 1.655 -6.449 -9.010 1.00 94.50 70 PHE A C 1
ATOM 553 O O . PHE A 1 70 ? 2.707 -6.763 -9.567 1.00 94.50 70 PHE A O 1
ATOM 560 N N . ILE A 1 71 ? 1.553 -6.414 -7.674 1.00 90.38 71 ILE A N 1
ATOM 561 C CA . ILE A 1 71 ? 2.681 -6.713 -6.778 1.00 90.38 71 ILE A CA 1
ATOM 562 C C . ILE A 1 71 ? 3.176 -8.148 -6.986 1.00 90.38 71 ILE A C 1
ATOM 564 O O . ILE A 1 71 ? 4.382 -8.388 -6.955 1.00 90.38 71 ILE A O 1
ATOM 568 N N . TYR A 1 72 ? 2.278 -9.115 -7.178 1.00 88.81 72 TYR A N 1
ATOM 569 C CA . TYR A 1 72 ? 2.676 -10.500 -7.412 1.00 88.81 72 TYR A CA 1
ATOM 570 C C . TYR A 1 72 ? 3.339 -10.701 -8.775 1.00 88.81 72 TYR A C 1
ATOM 572 O O . TYR A 1 72 ? 4.295 -11.473 -8.848 1.00 88.81 72 TYR A O 1
ATOM 580 N N . ILE A 1 73 ? 2.893 -10.005 -9.824 1.00 91.94 73 ILE A N 1
ATOM 581 C CA . ILE A 1 73 ? 3.533 -10.072 -11.145 1.00 91.94 73 ILE A CA 1
ATOM 582 C C . ILE A 1 73 ? 4.914 -9.408 -11.105 1.00 91.94 73 ILE A C 1
ATOM 584 O O . ILE A 1 73 ? 5.896 -10.029 -11.505 1.00 91.94 73 ILE A O 1
ATOM 588 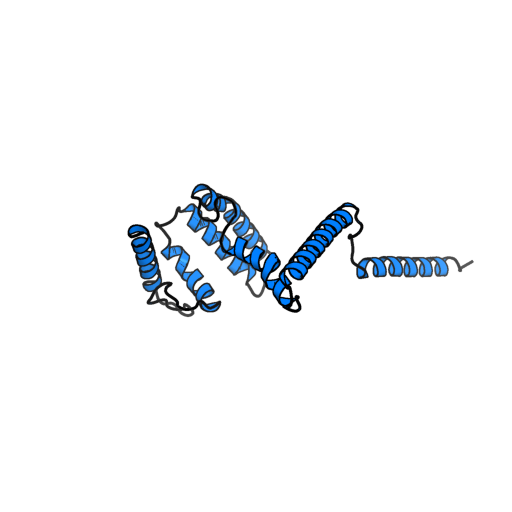N N . ALA A 1 74 ? 5.021 -8.213 -10.516 1.00 91.00 74 ALA A N 1
ATOM 589 C CA . ALA A 1 74 ? 6.282 -7.479 -10.368 1.00 91.00 74 ALA A CA 1
ATOM 590 C C . ALA A 1 74 ? 7.348 -8.238 -9.554 1.00 91.00 74 ALA A C 1
ATOM 592 O O . ALA A 1 74 ? 8.532 -7.917 -9.613 1.00 91.00 74 ALA A O 1
ATOM 593 N N . ARG A 1 75 ? 6.926 -9.227 -8.758 1.00 88.38 75 ARG A N 1
ATOM 594 C CA . ARG A 1 75 ? 7.797 -10.070 -7.931 1.00 88.38 75 ARG A CA 1
ATOM 595 C C . ARG A 1 75 ? 8.202 -11.393 -8.584 1.00 88.38 75 ARG A C 1
ATOM 597 O O . ARG A 1 75 ? 8.852 -12.187 -7.907 1.00 88.38 75 ARG A O 1
ATOM 604 N N . ARG A 1 76 ? 7.791 -11.675 -9.822 1.00 88.69 76 ARG A N 1
ATOM 605 C CA . ARG A 1 76 ? 8.218 -12.885 -10.539 1.00 88.69 76 ARG A CA 1
ATOM 606 C C . ARG A 1 76 ? 9.711 -12.810 -10.859 1.00 88.69 76 ARG A C 1
ATOM 608 O O . ARG A 1 76 ? 10.226 -11.740 -11.161 1.00 88.69 76 ARG A O 1
ATOM 615 N N . ASP A 1 77 ? 10.378 -13.961 -10.839 1.00 90.50 77 ASP A N 1
ATOM 616 C CA . ASP A 1 77 ? 11.814 -14.051 -11.144 1.00 90.50 77 ASP A CA 1
ATOM 617 C C . ASP A 1 77 ? 12.119 -13.779 -12.627 1.00 90.50 77 ASP A C 1
ATOM 619 O O . ASP A 1 77 ? 13.224 -13.372 -12.978 1.00 90.50 77 ASP A O 1
ATOM 623 N N . ILE A 1 78 ? 11.132 -13.995 -13.502 1.00 92.69 78 ILE A N 1
ATOM 624 C CA . ILE A 1 78 ? 11.206 -13.738 -14.940 1.00 92.69 78 ILE A CA 1
ATOM 625 C C . ILE A 1 78 ? 9.981 -12.911 -15.326 1.00 92.69 78 ILE A C 1
ATOM 627 O O . ILE A 1 78 ? 8.848 -13.305 -15.039 1.00 92.69 78 ILE A O 1
ATOM 631 N N . ILE A 1 79 ? 10.223 -11.777 -15.980 1.00 94.50 79 ILE A N 1
ATOM 632 C CA . ILE A 1 79 ? 9.193 -10.896 -16.533 1.00 94.50 79 ILE A CA 1
ATOM 633 C C . ILE A 1 79 ? 9.277 -11.007 -18.055 1.00 94.50 79 ILE A C 1
ATOM 635 O O . ILE A 1 79 ? 10.289 -10.646 -18.654 1.00 94.50 79 ILE A O 1
ATOM 639 N N . ASP A 1 80 ? 8.224 -11.544 -18.663 1.00 93.94 80 ASP A N 1
ATOM 640 C CA . ASP A 1 80 ? 8.040 -11.651 -20.110 1.00 93.94 80 ASP A CA 1
ATOM 641 C C . ASP A 1 80 ? 7.019 -10.619 -20.617 1.00 93.94 80 ASP A C 1
ATOM 643 O O . ASP A 1 80 ? 6.414 -9.882 -19.835 1.00 93.94 80 ASP A O 1
ATOM 647 N N . SER A 1 81 ? 6.805 -10.571 -21.934 1.00 95.69 81 SER A N 1
ATOM 648 C CA . SER A 1 81 ? 5.828 -9.666 -22.554 1.00 95.69 81 SER A CA 1
ATOM 649 C C . SER A 1 81 ? 4.418 -9.847 -21.984 1.00 95.69 81 SER A C 1
ATOM 651 O O . SER A 1 81 ? 3.760 -8.859 -21.681 1.00 95.69 81 SER A O 1
ATOM 653 N N . ASN A 1 82 ? 3.996 -11.090 -21.726 1.00 94.75 82 ASN A N 1
ATOM 654 C CA . ASN A 1 82 ? 2.691 -11.371 -21.120 1.00 94.75 82 ASN A CA 1
ATOM 655 C C . ASN A 1 82 ? 2.589 -10.822 -19.689 1.00 94.75 82 ASN A C 1
ATOM 657 O O . ASN A 1 82 ? 1.536 -10.353 -19.266 1.00 94.75 82 ASN A O 1
ATOM 661 N N . SER A 1 83 ? 3.675 -10.894 -18.912 1.00 93.38 83 SER A N 1
ATOM 662 C CA . SER A 1 83 ? 3.719 -10.328 -17.562 1.00 93.38 83 SER A CA 1
ATOM 663 C C . SER A 1 83 ? 3.638 -8.803 -17.591 1.00 93.38 83 SER A C 1
ATOM 665 O O . SER A 1 83 ? 2.998 -8.236 -16.713 1.00 93.38 83 SER A O 1
ATOM 667 N N . LEU A 1 84 ? 4.239 -8.145 -18.588 1.00 94.44 84 LEU A N 1
ATOM 668 C CA . LEU A 1 84 ? 4.114 -6.696 -18.769 1.00 94.44 84 LEU A CA 1
ATOM 669 C C . LEU A 1 84 ? 2.678 -6.294 -19.125 1.00 94.44 84 LEU A C 1
ATOM 671 O O . LEU A 1 84 ? 2.130 -5.421 -18.461 1.00 94.44 84 LEU A O 1
ATOM 675 N N . GLU A 1 85 ? 2.041 -6.986 -20.073 1.00 96.69 85 GLU A N 1
ATOM 676 C CA . GLU A 1 85 ? 0.627 -6.755 -20.412 1.00 96.69 85 GLU A CA 1
ATOM 677 C C . GLU A 1 85 ? -0.279 -6.942 -19.185 1.00 96.69 85 GLU A C 1
ATOM 679 O O . GLU A 1 85 ? -1.081 -6.075 -18.853 1.00 96.69 85 GLU A O 1
ATOM 684 N N . ALA A 1 86 ? -0.074 -8.018 -18.420 1.00 94.88 86 ALA A N 1
ATOM 685 C CA . ALA A 1 86 ? -0.833 -8.259 -17.196 1.00 94.88 86 ALA A CA 1
ATOM 686 C C . ALA A 1 86 ? -0.572 -7.204 -16.099 1.00 94.88 86 ALA A C 1
ATOM 688 O O . ALA A 1 86 ? -1.446 -6.945 -15.268 1.00 94.88 86 ALA A O 1
ATOM 689 N N . MET A 1 87 ? 0.625 -6.607 -16.055 1.00 96.12 87 MET A N 1
ATOM 690 C CA . MET A 1 87 ? 0.927 -5.493 -15.149 1.00 96.12 87 MET A CA 1
ATOM 691 C C . MET A 1 87 ? 0.191 -4.222 -15.563 1.00 96.12 87 MET A C 1
ATOM 693 O O . MET A 1 87 ? -0.347 -3.541 -14.688 1.00 96.12 87 MET A O 1
ATOM 697 N N . ASP A 1 88 ? 0.146 -3.923 -16.859 1.00 97.12 88 ASP A N 1
ATOM 698 C CA . ASP A 1 88 ? -0.586 -2.776 -17.392 1.00 97.12 88 ASP A CA 1
ATOM 699 C C . ASP A 1 88 ? -2.092 -2.923 -17.129 1.00 97.12 88 ASP A C 1
ATOM 701 O O . ASP A 1 88 ? -2.702 -2.011 -16.564 1.00 97.12 88 ASP A O 1
ATOM 705 N N . ASP A 1 89 ? -2.662 -4.104 -17.381 1.00 97.06 89 ASP A N 1
ATOM 706 C CA . ASP A 1 89 ? -4.063 -4.419 -17.070 1.00 97.06 89 ASP A CA 1
ATOM 707 C C . ASP A 1 89 ? -4.373 -4.244 -15.574 1.00 97.06 89 ASP A C 1
ATOM 709 O O . ASP A 1 89 ? -5.394 -3.661 -15.184 1.00 97.06 89 ASP A O 1
ATOM 713 N N . ALA A 1 90 ? -3.484 -4.733 -14.702 1.00 95.75 90 ALA A N 1
ATOM 714 C CA . ALA A 1 90 ? -3.636 -4.605 -13.256 1.00 95.75 90 ALA A CA 1
ATOM 715 C C . ALA A 1 90 ? -3.552 -3.137 -12.801 1.00 95.75 90 ALA A C 1
ATOM 717 O O . ALA A 1 90 ? -4.336 -2.706 -11.947 1.00 95.75 90 ALA A O 1
ATOM 718 N N . LEU A 1 91 ? -2.648 -2.342 -13.383 1.00 95.31 91 LEU A N 1
ATOM 719 C CA . LEU A 1 91 ? -2.558 -0.906 -13.114 1.00 95.31 91 LEU A CA 1
ATOM 720 C C . LEU A 1 91 ? -3.808 -0.163 -13.583 1.00 95.31 91 LEU A C 1
ATOM 722 O O . LEU A 1 91 ? -4.338 0.662 -12.833 1.00 95.31 91 LEU A O 1
ATOM 726 N N . GLU A 1 92 ? -4.309 -0.461 -14.780 1.00 96.31 92 GLU A N 1
ATOM 727 C CA . GLU A 1 92 ? -5.520 0.160 -15.308 1.00 96.31 92 GLU A CA 1
ATOM 728 C C . GLU A 1 92 ? -6.733 -0.166 -14.425 1.00 96.31 92 GLU A C 1
ATOM 730 O O . GLU A 1 92 ? -7.460 0.738 -13.992 1.00 96.31 92 GLU A O 1
ATOM 735 N N . CYS A 1 93 ? -6.897 -1.438 -14.047 1.00 95.19 93 CYS A N 1
ATOM 736 C CA . CYS A 1 93 ? -7.936 -1.871 -13.116 1.00 95.19 93 CYS A CA 1
ATOM 737 C C . CYS A 1 93 ? -7.822 -1.162 -11.758 1.00 95.19 93 CYS A C 1
ATOM 739 O O . CYS A 1 93 ? -8.825 -0.680 -11.221 1.00 95.19 93 CYS A O 1
ATOM 741 N N . PHE A 1 94 ? -6.613 -1.031 -11.206 1.00 95.25 94 PHE A N 1
ATOM 742 C CA . PHE A 1 94 ? -6.399 -0.294 -9.962 1.00 95.25 94 PHE A CA 1
ATOM 743 C C . PHE A 1 94 ? -6.795 1.181 -10.105 1.00 95.25 94 PHE A C 1
ATOM 745 O O . PHE A 1 94 ? -7.510 1.722 -9.259 1.00 95.25 94 PHE A O 1
ATOM 752 N N . HIS A 1 95 ? -6.379 1.844 -11.185 1.00 93.12 95 HIS A N 1
ATOM 753 C CA . HIS A 1 95 ? -6.706 3.246 -11.436 1.00 93.12 95 HIS A CA 1
ATOM 754 C C . HIS A 1 95 ? -8.201 3.492 -11.632 1.00 93.12 95 HIS A C 1
ATOM 756 O O . HIS A 1 95 ? -8.702 4.530 -11.183 1.00 93.12 95 HIS A O 1
ATOM 762 N N . LYS A 1 96 ? -8.909 2.537 -12.238 1.00 94.19 96 LYS A N 1
ATOM 763 C CA . LYS A 1 96 ? -10.363 2.568 -12.388 1.00 94.19 96 LYS A CA 1
ATOM 764 C C . LYS A 1 96 ? -11.067 2.541 -11.032 1.00 94.19 96 LYS A C 1
ATOM 766 O O . LYS A 1 96 ? -11.899 3.407 -10.768 1.00 94.19 96 LYS A O 1
ATOM 771 N N . TYR A 1 97 ? -10.708 1.598 -10.160 1.00 93.62 97 TYR A N 1
ATOM 772 C CA . TYR A 1 97 ? -11.446 1.364 -8.915 1.00 93.62 97 TYR A CA 1
ATOM 773 C C . TYR A 1 97 ? -10.947 2.165 -7.707 1.00 93.62 97 TYR A C 1
ATOM 775 O O . TYR A 1 97 ? -11.712 2.387 -6.774 1.00 93.62 97 TYR A O 1
ATOM 783 N N . ARG A 1 98 ? -9.711 2.689 -7.707 1.00 90.19 98 ARG A N 1
ATOM 784 C CA . ARG A 1 98 ? -9.150 3.417 -6.547 1.00 90.19 98 ARG A CA 1
ATOM 785 C C . ARG A 1 98 ? -9.935 4.664 -6.119 1.00 90.19 98 ARG A C 1
ATOM 787 O O . ARG A 1 98 ? -9.720 5.161 -5.016 1.00 90.19 98 ARG A O 1
ATOM 794 N N . LYS A 1 99 ? -10.804 5.202 -6.982 1.00 88.12 99 LYS A N 1
ATOM 795 C CA . LYS A 1 99 ? -11.633 6.379 -6.672 1.00 88.12 99 LYS A CA 1
ATOM 796 C C . LYS A 1 99 ? -12.529 6.145 -5.453 1.00 88.12 99 LYS A C 1
ATOM 798 O O . LYS A 1 99 ? -12.707 7.065 -4.661 1.00 88.12 99 LYS A O 1
ATOM 803 N N . ILE A 1 100 ? -12.959 4.902 -5.227 1.00 89.50 100 ILE A N 1
ATOM 804 C CA . ILE A 1 100 ? -13.801 4.536 -4.082 1.00 89.50 100 ILE A CA 1
ATOM 805 C C . ILE A 1 100 ? -13.151 4.861 -2.730 1.00 89.50 100 ILE A C 1
ATOM 807 O O . ILE A 1 100 ? -13.837 5.222 -1.778 1.00 89.50 100 ILE A O 1
ATOM 811 N N . PHE A 1 101 ? -11.816 4.805 -2.632 1.00 85.00 101 PHE A N 1
ATOM 812 C CA . PHE A 1 101 ? -11.112 5.182 -1.404 1.00 85.00 101 PHE A CA 1
ATOM 813 C C . PHE A 1 101 ? -11.289 6.670 -1.084 1.00 85.00 101 PHE A C 1
ATOM 815 O O . PHE A 1 101 ? -11.414 7.037 0.081 1.00 85.00 101 PHE A O 1
ATOM 822 N N . GLN A 1 102 ? -11.336 7.524 -2.110 1.00 80.88 102 GLN A N 1
ATOM 823 C CA . GLN A 1 102 ? -11.558 8.961 -1.945 1.00 80.88 102 GLN A CA 1
ATOM 824 C C . GLN A 1 102 ? -13.016 9.249 -1.584 1.00 80.88 102 GLN A C 1
ATOM 826 O O . GLN A 1 102 ? -13.275 9.997 -0.646 1.00 80.88 102 GLN A O 1
ATOM 831 N N . GLU A 1 103 ? -13.956 8.625 -2.295 1.00 82.56 103 GLU A N 1
ATOM 832 C CA . GLU A 1 103 ? -15.398 8.823 -2.106 1.00 82.56 103 GLU A CA 1
ATOM 833 C C . GLU A 1 103 ? -15.866 8.386 -0.719 1.00 82.56 103 GLU A C 1
ATOM 835 O O . GLU A 1 103 ? -16.608 9.101 -0.049 1.00 82.56 103 GLU A O 1
ATOM 840 N N . CYS A 1 104 ? -15.377 7.244 -0.243 1.00 81.12 104 CYS A N 1
ATOM 841 C CA . CYS A 1 104 ? -15.701 6.744 1.084 1.00 81.12 104 CYS A CA 1
ATOM 842 C C . CYS A 1 104 ? -14.817 7.356 2.194 1.00 81.12 104 CYS A C 1
ATOM 844 O O . CYS A 1 104 ? -14.864 6.890 3.331 1.00 81.12 104 CYS A O 1
ATOM 846 N N . ALA A 1 105 ? -13.993 8.366 1.874 1.00 70.06 105 ALA A N 1
ATOM 847 C CA . ALA A 1 105 ? -13.026 9.001 2.775 1.00 70.06 105 ALA A CA 1
ATOM 848 C C . ALA A 1 105 ? -12.084 8.011 3.498 1.00 70.06 105 ALA A C 1
ATOM 850 O O . ALA A 1 105 ? -11.540 8.313 4.564 1.00 70.06 105 ALA A O 1
ATOM 851 N N . PHE A 1 106 ? -11.853 6.830 2.914 1.00 66.19 106 PHE A N 1
ATOM 852 C CA . PHE A 1 106 ? -10.878 5.869 3.416 1.00 66.19 106 PHE A CA 1
ATOM 853 C C . PHE A 1 106 ? -9.475 6.351 3.052 1.00 66.19 106 PHE A C 1
ATOM 855 O O . PHE A 1 106 ? -9.033 6.276 1.907 1.00 66.19 106 PHE A O 1
ATOM 862 N N . GLY A 1 107 ? -8.758 6.847 4.055 1.00 61.09 107 GLY A N 1
ATOM 863 C CA . GLY A 1 107 ? -7.407 7.368 3.909 1.00 61.09 107 GLY A CA 1
ATOM 864 C C . GLY A 1 107 ? -7.257 8.690 4.639 1.00 61.09 107 GLY A C 1
ATOM 865 O O . GLY A 1 107 ? -7.902 8.938 5.653 1.00 61.09 107 GLY A O 1
ATOM 866 N N . ALA A 1 108 ? -6.376 9.543 4.134 1.00 59.00 108 ALA A N 1
ATOM 867 C CA . ALA A 1 108 ? -6.270 10.902 4.617 1.00 59.00 108 ALA A CA 1
ATOM 868 C C . ALA A 1 108 ? -7.185 11.808 3.779 1.00 59.00 108 ALA A C 1
ATOM 870 O O . ALA A 1 108 ? -6.777 12.161 2.672 1.00 59.00 108 ALA A O 1
ATOM 871 N N . PRO A 1 109 ? -8.379 12.210 4.258 1.00 56.66 109 PRO A N 1
ATOM 872 C CA . PRO A 1 109 ? -9.322 13.030 3.485 1.00 56.66 109 PRO A CA 1
ATOM 873 C C . PRO A 1 109 ? -8.711 14.335 2.947 1.00 56.66 109 PRO A C 1
ATOM 875 O O . PRO A 1 109 ? -9.111 14.812 1.893 1.00 56.66 109 PRO A O 1
ATOM 878 N N . ASN A 1 110 ? -7.666 14.851 3.604 1.00 62.97 110 ASN A N 1
ATOM 879 C CA . ASN A 1 110 ? -6.924 16.043 3.173 1.00 62.97 110 ASN A CA 1
ATOM 880 C C . ASN A 1 110 ? -5.499 15.722 2.686 1.00 62.97 110 ASN A C 1
ATOM 882 O O . ASN A 1 110 ? -4.632 16.594 2.670 1.00 62.97 110 ASN A O 1
ATOM 886 N N . GLY A 1 111 ? -5.201 14.452 2.402 1.00 63.12 111 GLY A N 1
ATOM 887 C CA . GLY A 1 111 ? -3.842 13.997 2.120 1.00 63.12 111 GLY A CA 1
ATOM 888 C C . GLY A 1 111 ? -2.884 14.166 3.304 1.00 63.12 111 GLY A C 1
ATOM 889 O O . GLY A 1 111 ? -1.689 14.258 3.095 1.00 63.12 111 GLY A O 1
ATOM 890 N N . LEU A 1 112 ? -3.375 14.254 4.543 1.00 62.91 112 LEU A N 1
ATOM 891 C CA . LEU A 1 112 ? -2.583 14.248 5.776 1.00 62.91 112 LEU A CA 1
ATOM 892 C C . LEU A 1 112 ? -2.909 13.005 6.619 1.00 62.91 112 LEU A C 1
ATOM 894 O O . LEU A 1 112 ? -3.990 12.911 7.193 1.00 62.91 112 LEU A O 1
ATOM 898 N N . CYS A 1 113 ? -1.982 12.051 6.705 1.00 69.62 113 CYS A N 1
ATOM 899 C CA . CYS A 1 113 ? -2.030 10.955 7.681 1.00 69.62 113 CYS A CA 1
ATOM 900 C C . CYS A 1 113 ? -0.876 11.073 8.688 1.00 69.62 113 CYS A C 1
ATOM 902 O O . CYS A 1 113 ? 0.093 11.801 8.457 1.00 69.62 113 CYS A O 1
ATOM 904 N N . SER A 1 114 ? -0.954 10.318 9.788 1.00 74.06 114 SER A N 1
ATOM 905 C CA . SER A 1 114 ? 0.092 10.278 10.821 1.00 74.06 114 SER A CA 1
ATOM 906 C C . SER A 1 114 ? 1.465 9.878 10.271 1.00 74.06 114 SER A C 1
ATOM 908 O O . SER A 1 114 ? 2.479 10.403 10.717 1.00 74.06 114 SER A O 1
ATOM 910 N N . SER A 1 115 ? 1.529 9.003 9.261 1.00 73.44 115 SER A N 1
ATOM 911 C CA . SER A 1 115 ? 2.803 8.626 8.636 1.00 73.44 115 SER A CA 1
ATOM 912 C C . SER A 1 115 ? 3.402 9.748 7.783 1.00 73.44 115 SER A C 1
ATOM 914 O O . SER A 1 115 ? 4.623 9.870 7.708 1.00 73.44 115 SER A O 1
ATOM 916 N N . MET A 1 116 ? 2.580 10.617 7.186 1.00 72.06 116 MET A N 1
ATOM 917 C CA . MET A 1 116 ? 3.064 11.788 6.452 1.00 72.06 116 MET A CA 1
ATOM 918 C C . MET A 1 116 ? 3.593 12.880 7.378 1.00 72.06 116 MET A C 1
ATOM 920 O O . MET A 1 116 ? 4.640 13.467 7.092 1.00 72.06 116 MET A O 1
ATOM 924 N N . THR A 1 117 ? 2.897 13.154 8.483 1.00 78.94 117 THR A N 1
ATOM 925 C CA . THR A 1 117 ? 3.390 14.094 9.496 1.00 78.94 117 THR A CA 1
ATOM 926 C C . THR A 1 117 ? 4.645 13.551 10.170 1.00 78.94 117 THR A C 1
ATOM 928 O O . THR A 1 117 ? 5.605 14.300 10.323 1.00 78.94 117 THR A O 1
ATOM 931 N N . GLU A 1 118 ? 4.706 12.247 10.450 1.00 80.50 118 GLU A N 1
ATOM 932 C CA . GLU A 1 118 ? 5.906 11.590 10.977 1.00 80.50 118 GLU A CA 1
ATOM 933 C C . GLU A 1 118 ? 7.072 11.622 9.976 1.00 80.50 118 GLU A C 1
ATOM 935 O O . GLU A 1 118 ? 8.199 11.935 10.350 1.00 80.50 118 GLU A O 1
ATOM 940 N N . SER A 1 119 ? 6.824 11.392 8.682 1.00 82.25 119 SER A N 1
ATOM 941 C CA . SER A 1 119 ? 7.855 11.500 7.638 1.00 82.25 119 SER A CA 1
ATOM 942 C C . SER A 1 119 ? 8.425 12.919 7.534 1.00 82.25 119 SER A C 1
ATOM 944 O O . SER A 1 119 ? 9.644 13.109 7.449 1.00 82.25 119 SER A O 1
ATOM 946 N N . LYS A 1 120 ? 7.559 13.940 7.610 1.00 83.88 120 LYS A N 1
ATOM 947 C CA . LYS A 1 120 ? 7.993 15.342 7.678 1.00 83.88 120 LYS A CA 1
ATOM 948 C C . LYS A 1 120 ? 8.747 15.637 8.973 1.00 83.88 120 LYS A C 1
ATOM 950 O O . LYS A 1 120 ? 9.781 16.294 8.921 1.00 83.88 120 LYS A O 1
ATOM 955 N N . HIS A 1 121 ? 8.289 15.115 10.107 1.00 85.12 121 HIS A N 1
ATOM 956 C CA . HIS A 1 121 ? 8.947 15.261 11.404 1.00 85.12 121 HIS A CA 1
ATOM 957 C C . HIS A 1 121 ? 10.338 14.604 11.428 1.00 85.12 121 HIS A C 1
ATOM 959 O O . HIS A 1 121 ? 11.276 15.170 11.989 1.00 85.12 121 HIS A O 1
ATOM 965 N N . ILE A 1 122 ? 10.536 13.473 10.739 1.00 89.88 122 ILE A N 1
ATOM 966 C CA . ILE A 1 122 ? 11.870 12.886 10.550 1.00 89.88 122 ILE A CA 1
ATOM 967 C C . ILE A 1 122 ? 12.802 13.901 9.880 1.00 89.88 122 ILE A C 1
ATOM 969 O O . ILE A 1 122 ? 13.868 14.200 10.416 1.00 89.88 122 ILE A O 1
ATOM 973 N N . LYS A 1 123 ? 12.393 14.463 8.736 1.00 89.31 123 LYS A N 1
ATOM 974 C CA . LYS A 1 123 ? 13.232 15.389 7.960 1.00 89.31 123 LYS A CA 1
ATOM 975 C C . LYS A 1 123 ? 13.436 16.743 8.636 1.00 89.31 123 LYS A C 1
ATOM 977 O O . LYS A 1 123 ? 14.533 17.276 8.561 1.00 89.31 123 LYS A O 1
ATOM 982 N N . ALA A 1 124 ? 12.406 17.284 9.278 1.00 91.31 124 ALA A N 1
ATOM 983 C CA . ALA A 1 124 ? 12.446 18.612 9.885 1.00 91.31 124 ALA A CA 1
ATOM 984 C C . ALA A 1 124 ? 13.040 18.614 11.303 1.00 91.31 124 ALA A C 1
ATOM 986 O O . ALA A 1 124 ? 13.509 19.653 11.763 1.00 91.31 124 ALA A O 1
ATOM 987 N N . VAL A 1 125 ? 13.011 17.478 12.011 1.00 92.38 125 VAL A N 1
ATOM 988 C CA . VAL A 1 125 ? 13.403 17.405 13.428 1.00 92.38 125 VAL A CA 1
ATOM 989 C C . VAL A 1 125 ? 14.435 16.311 13.677 1.00 92.38 125 VAL A C 1
ATOM 991 O O . VAL A 1 125 ? 15.541 16.621 14.114 1.00 92.38 125 VAL A O 1
ATOM 994 N N . LYS A 1 126 ? 14.129 15.038 13.393 1.00 93.19 126 LYS A N 1
ATOM 995 C CA . LYS A 1 126 ? 15.021 13.926 13.788 1.00 93.19 126 LYS A CA 1
ATOM 996 C C . LYS A 1 126 ? 16.373 13.968 13.073 1.00 93.19 126 LYS A C 1
ATOM 998 O O . LYS A 1 126 ? 17.403 13.765 13.712 1.00 93.19 126 LYS A O 1
ATOM 1003 N N . GLU A 1 127 ? 16.384 14.233 11.772 1.00 93.62 127 GLU A N 1
ATOM 1004 C CA . GLU A 1 127 ? 17.613 14.319 10.978 1.00 93.62 127 GLU A CA 1
ATOM 1005 C C . GLU A 1 127 ? 18.473 15.546 11.353 1.00 93.62 127 GLU A C 1
ATOM 1007 O O . GLU A 1 127 ? 19.658 15.362 11.640 1.00 93.62 127 GLU A O 1
ATOM 1012 N N . PRO A 1 128 ? 17.927 16.775 11.462 1.00 94.19 128 PRO A N 1
ATOM 1013 C CA . PRO A 1 128 ? 18.679 17.923 11.971 1.00 94.19 128 PRO A CA 1
ATOM 1014 C C . PRO A 1 128 ? 19.197 17.721 13.398 1.00 94.19 128 PRO A C 1
ATOM 1016 O O . PRO A 1 128 ? 20.339 18.067 13.688 1.00 94.19 128 PRO A O 1
ATOM 1019 N N . TRP A 1 129 ? 18.402 17.101 14.277 1.00 92.94 129 TRP A N 1
ATOM 1020 C CA . TRP A 1 129 ? 18.835 16.753 15.631 1.00 92.94 129 TRP A CA 1
ATOM 1021 C C . TRP A 1 129 ? 20.050 15.820 15.616 1.00 92.94 129 TRP A C 1
ATOM 1023 O O . TRP A 1 129 ? 21.036 16.087 16.303 1.00 92.94 129 TRP A O 1
ATOM 1033 N N . ARG A 1 130 ? 20.019 14.763 14.789 1.00 92.50 130 ARG A N 1
ATOM 1034 C CA . ARG A 1 130 ? 21.148 13.831 14.610 1.00 92.50 130 ARG A CA 1
ATOM 1035 C C . ARG A 1 130 ? 22.419 14.528 14.114 1.00 92.50 130 ARG A C 1
ATOM 1037 O O . ARG A 1 130 ? 23.504 14.111 14.506 1.00 92.50 130 ARG A O 1
ATOM 1044 N N . ARG A 1 131 ? 22.280 15.558 13.270 1.00 91.06 131 ARG A N 1
ATOM 1045 C CA . ARG A 1 131 ? 23.392 16.353 12.713 1.00 91.06 131 ARG A CA 1
ATOM 1046 C C . ARG A 1 131 ? 23.927 17.425 13.663 1.00 91.06 131 ARG A C 1
ATOM 1048 O O . ARG A 1 131 ? 25.048 17.882 13.472 1.00 91.06 131 ARG A O 1
ATOM 1055 N N . SER A 1 132 ? 23.138 17.844 14.649 1.00 93.31 132 SER A N 1
ATOM 1056 C CA . SER A 1 132 ? 23.540 18.870 15.612 1.00 93.31 132 SER A CA 1
ATOM 1057 C C . SER A 1 132 ? 24.579 18.351 16.607 1.00 93.31 132 SER A C 1
ATOM 1059 O O . SER A 1 132 ? 24.647 17.158 16.918 1.00 93.31 132 SER A O 1
ATOM 106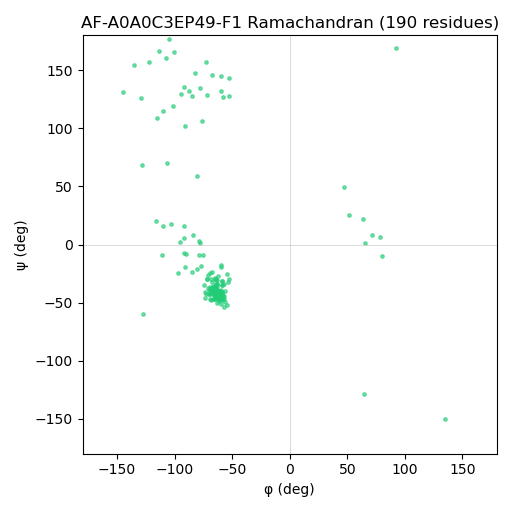1 N N . ASN A 1 133 ? 25.342 19.271 17.194 1.00 93.25 133 ASN A N 1
ATOM 1062 C CA . ASN A 1 133 ? 26.242 18.949 18.304 1.00 93.25 133 ASN A CA 1
ATOM 1063 C C . ASN A 1 133 ? 25.514 18.811 19.664 1.00 93.25 133 ASN A C 1
ATOM 1065 O O . ASN A 1 133 ? 26.166 18.570 20.676 1.00 93.25 133 ASN A O 1
ATOM 1069 N N . ARG A 1 134 ? 24.174 18.926 19.687 1.00 90.19 134 ARG A N 1
ATOM 1070 C CA . ARG A 1 134 ? 23.281 18.858 20.866 1.00 90.19 134 ARG A CA 1
ATOM 1071 C C . ARG A 1 134 ? 23.436 19.989 21.893 1.00 90.19 134 ARG A C 1
ATOM 1073 O O . ARG A 1 134 ? 22.700 20.004 22.875 1.00 90.19 134 ARG A O 1
ATOM 1080 N N . PHE A 1 135 ? 24.319 20.953 21.658 1.00 91.50 135 PHE A N 1
ATOM 1081 C CA . PHE A 1 135 ? 24.466 22.161 22.466 1.00 91.50 135 PHE A CA 1
ATOM 1082 C C . PHE A 1 135 ? 23.788 23.333 21.753 1.00 91.50 135 PHE A C 1
ATOM 1084 O O . PHE A 1 135 ? 24.150 23.641 20.625 1.00 91.50 135 PHE A O 1
ATOM 1091 N N . ASP A 1 136 ? 22.780 23.954 22.370 1.00 87.50 136 ASP A N 1
ATOM 1092 C CA . ASP A 1 136 ? 21.897 24.927 21.694 1.00 87.50 136 ASP A CA 1
ATOM 1093 C C . ASP A 1 136 ? 21.398 24.422 20.318 1.00 87.50 136 ASP A C 1
ATOM 1095 O O . ASP A 1 136 ? 21.526 25.051 19.263 1.00 87.50 136 ASP A O 1
ATOM 1099 N N . ALA A 1 137 ? 20.890 23.186 20.315 1.00 90.06 137 ALA A N 1
ATOM 1100 C CA . ALA A 1 137 ? 20.609 22.439 19.092 1.00 90.06 137 ALA A CA 1
ATOM 1101 C C . ALA A 1 137 ? 19.510 23.068 18.226 1.00 90.06 137 ALA A C 1
ATOM 1103 O O . ALA A 1 137 ? 19.533 22.908 17.008 1.00 90.06 137 ALA A O 1
ATOM 1104 N N . LEU A 1 138 ? 18.553 23.784 18.825 1.00 93.38 138 LEU A N 1
ATOM 1105 C CA . LEU A 1 138 ? 17.400 24.326 18.105 1.00 93.38 138 LEU A CA 1
ATOM 1106 C C . LEU A 1 138 ? 17.834 25.314 17.015 1.00 93.38 138 LEU A C 1
ATOM 1108 O O . LEU A 1 138 ? 17.419 25.177 15.865 1.00 93.38 138 LEU A O 1
ATOM 1112 N N . SER A 1 139 ? 18.727 26.245 17.351 1.00 93.69 139 SER A N 1
ATOM 1113 C CA . SER A 1 139 ? 19.298 27.218 16.414 1.00 93.69 139 SER A CA 1
ATOM 1114 C C . SER A 1 139 ? 19.981 26.522 15.229 1.00 93.69 139 SER A C 1
ATOM 1116 O O . SER A 1 139 ? 19.754 26.861 14.067 1.00 93.69 139 SER A O 1
ATOM 1118 N N . GLN A 1 140 ? 20.760 25.473 15.507 1.00 94.44 140 GLN A N 1
ATOM 1119 C CA . GLN A 1 140 ? 21.455 24.682 14.484 1.00 94.44 140 GLN A CA 1
ATOM 1120 C C . GLN A 1 140 ? 20.487 23.895 13.593 1.00 94.44 140 GLN A C 1
ATOM 1122 O O . GLN A 1 140 ? 20.683 23.803 12.378 1.00 94.44 140 GLN A O 1
ATOM 1127 N N . MET A 1 141 ? 19.432 23.332 14.180 1.00 96.31 141 MET A N 1
ATOM 1128 C CA . MET A 1 141 ? 18.401 22.596 13.452 1.00 96.31 141 MET A CA 1
ATOM 1129 C C . MET A 1 141 ? 17.629 23.517 12.504 1.00 96.31 141 MET A C 1
ATOM 1131 O O . MET A 1 141 ? 17.419 23.158 11.345 1.00 96.31 141 MET A O 1
ATOM 1135 N N . LEU A 1 142 ? 17.272 24.722 12.960 1.00 94.62 142 LEU A N 1
ATOM 1136 C CA . LEU A 1 142 ? 16.599 25.731 12.139 1.00 94.62 142 LEU A CA 1
ATOM 1137 C C . LEU A 1 142 ? 17.466 26.175 10.956 1.00 94.62 142 LEU A C 1
ATOM 1139 O O . LEU A 1 142 ? 16.985 26.190 9.823 1.00 94.62 142 LEU A O 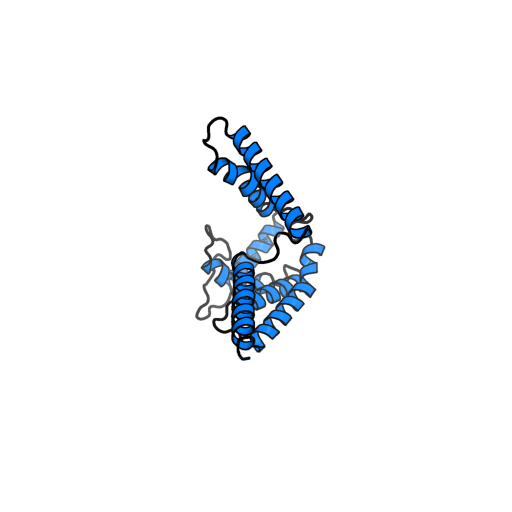1
ATOM 1143 N N . LEU A 1 143 ? 18.751 26.459 11.190 1.00 94.75 143 LEU A N 1
ATOM 1144 C CA . LEU A 1 143 ? 19.698 26.797 10.121 1.00 94.75 143 LEU A CA 1
ATOM 1145 C C . LEU A 1 143 ? 19.863 25.649 9.118 1.00 94.75 143 LEU A C 1
ATOM 1147 O O . LEU A 1 143 ? 19.877 25.872 7.908 1.00 94.75 143 LEU A O 1
ATOM 1151 N N . THR A 1 144 ? 19.930 24.409 9.606 1.00 92.88 144 THR A N 1
ATOM 1152 C CA . THR A 1 144 ? 20.022 23.219 8.750 1.00 92.88 144 THR A CA 1
ATOM 1153 C C . THR A 1 144 ? 18.796 23.083 7.850 1.00 92.88 144 THR A C 1
ATOM 1155 O O . THR A 1 144 ? 18.949 22.885 6.645 1.00 92.88 144 THR A O 1
ATOM 1158 N N . ASN A 1 145 ? 17.591 23.227 8.406 1.00 94.81 145 ASN A N 1
ATOM 1159 C CA . ASN A 1 145 ? 16.354 23.193 7.627 1.00 94.81 145 ASN A CA 1
ATOM 1160 C C . ASN A 1 145 ? 16.328 24.313 6.582 1.00 94.81 145 ASN A C 1
ATOM 1162 O O . ASN A 1 145 ? 16.090 24.047 5.408 1.00 94.81 145 ASN A O 1
ATOM 1166 N N . GLN A 1 146 ? 16.697 25.536 6.972 1.00 96.19 146 GLN A N 1
ATOM 1167 C CA . GLN A 1 146 ? 16.773 26.669 6.052 1.00 96.19 146 GLN A CA 1
ATOM 1168 C C . GLN A 1 146 ? 17.748 26.413 4.889 1.00 96.19 146 GLN A C 1
ATOM 1170 O O . GLN A 1 146 ? 17.458 26.758 3.743 1.00 96.19 146 GLN A O 1
ATOM 1175 N N . HIS A 1 147 ? 18.914 25.819 5.155 1.00 95.62 147 HIS A N 1
ATOM 1176 C CA . HIS A 1 147 ? 19.878 25.469 4.110 1.00 95.62 147 HIS A CA 1
ATOM 1177 C C . HIS A 1 147 ? 19.336 24.396 3.163 1.00 95.62 147 HIS A C 1
ATOM 1179 O O . HIS A 1 147 ? 19.505 24.514 1.950 1.00 95.62 147 HIS A O 1
ATOM 1185 N N . LEU A 1 148 ? 18.662 23.374 3.696 1.00 93.12 148 LEU A N 1
ATOM 1186 C CA . LEU A 1 148 ? 18.038 22.328 2.885 1.00 93.12 148 LEU A CA 1
ATOM 1187 C C . LEU A 1 148 ? 16.935 22.891 1.981 1.00 93.12 148 LEU A C 1
ATOM 1189 O O . LEU A 1 148 ? 16.894 22.539 0.803 1.00 93.12 148 LEU A O 1
ATOM 1193 N N . ASP A 1 149 ? 16.110 23.808 2.488 1.00 94.31 149 ASP A N 1
ATOM 1194 C CA . ASP A 1 149 ? 15.060 24.463 1.702 1.00 94.31 149 ASP A CA 1
ATOM 1195 C C . ASP A 1 149 ? 15.649 25.326 0.578 1.00 94.31 149 ASP A C 1
ATOM 1197 O O . ASP A 1 149 ? 15.212 25.245 -0.572 1.00 94.31 149 ASP A O 1
ATOM 1201 N N . LYS A 1 150 ? 16.706 26.097 0.871 1.00 95.62 150 LYS A N 1
ATOM 1202 C CA . LYS A 1 150 ? 17.432 26.885 -0.141 1.00 95.62 150 LYS A CA 1
ATOM 1203 C C . LYS A 1 150 ? 18.049 25.999 -1.224 1.00 95.62 150 LYS A C 1
ATOM 1205 O O . LYS A 1 150 ? 17.970 26.338 -2.406 1.00 95.62 150 LYS A O 1
ATOM 1210 N N . LEU A 1 151 ? 18.640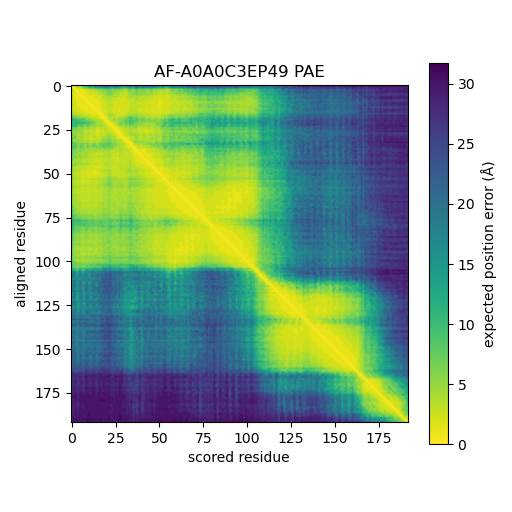 24.862 -0.849 1.00 94.25 151 LEU A N 1
ATOM 1211 C CA . LEU A 1 151 ? 19.189 23.893 -1.804 1.00 94.25 151 LEU A CA 1
ATOM 1212 C C . LEU A 1 151 ? 18.092 23.258 -2.664 1.00 94.25 151 LEU A C 1
ATOM 1214 O O . LEU A 1 151 ? 18.275 23.115 -3.872 1.00 94.25 151 LEU A O 1
ATOM 1218 N N . ALA A 1 152 ? 16.951 22.907 -2.068 1.00 91.38 152 ALA A N 1
ATOM 1219 C CA . ALA A 1 152 ? 15.809 22.369 -2.799 1.00 91.38 152 ALA A CA 1
ATOM 1220 C C . ALA A 1 152 ? 15.265 23.383 -3.820 1.00 91.38 152 ALA A C 1
ATOM 1222 O O . ALA A 1 152 ? 15.080 23.030 -4.984 1.00 91.38 152 ALA A O 1
ATOM 1223 N N . ALA A 1 153 ? 15.093 24.647 -3.420 1.00 93.88 153 ALA A N 1
ATOM 1224 C CA . ALA A 1 153 ? 14.668 25.724 -4.313 1.00 93.88 153 ALA A CA 1
ATOM 1225 C C . ALA A 1 153 ? 15.676 25.968 -5.448 1.00 93.88 153 ALA A C 1
ATOM 1227 O O . ALA A 1 153 ? 15.291 26.030 -6.614 1.00 93.88 153 ALA A O 1
ATOM 1228 N N . SER A 1 154 ? 16.973 26.018 -5.125 1.00 92.69 154 SER A N 1
ATOM 1229 C CA . SER A 1 154 ? 18.040 26.195 -6.123 1.00 92.69 154 SER A CA 1
ATOM 1230 C C . SER A 1 154 ? 18.066 25.044 -7.128 1.00 92.69 154 SER A C 1
ATOM 1232 O O . SER A 1 154 ? 18.225 25.262 -8.323 1.00 92.69 154 SER A O 1
ATOM 1234 N N . ARG A 1 155 ? 17.851 23.803 -6.671 1.00 91.50 155 ARG A N 1
ATOM 1235 C CA . ARG A 1 155 ? 17.785 22.630 -7.551 1.00 91.50 155 ARG A CA 1
ATOM 1236 C C . ARG A 1 155 ? 16.628 22.723 -8.548 1.00 91.50 155 ARG A C 1
ATOM 1238 O O . ARG A 1 155 ? 16.805 22.328 -9.697 1.00 91.50 155 ARG A O 1
ATOM 1245 N N . ILE A 1 156 ? 15.470 23.231 -8.126 1.00 91.38 156 ILE A N 1
ATOM 1246 C CA . ILE A 1 156 ? 14.315 23.444 -9.012 1.00 91.38 156 ILE A CA 1
ATOM 1247 C C . ILE A 1 156 ? 14.627 24.538 -10.043 1.00 91.38 156 ILE A C 1
ATOM 1249 O O . ILE A 1 156 ? 14.406 24.319 -11.232 1.00 91.38 156 ILE A O 1
ATOM 1253 N N . ASP A 1 157 ? 15.190 25.671 -9.613 1.00 93.69 157 ASP A N 1
ATOM 1254 C CA . ASP A 1 157 ? 15.589 26.768 -10.510 1.00 93.69 157 ASP A CA 1
ATOM 1255 C C . ASP A 1 157 ? 16.620 26.302 -11.553 1.00 93.69 157 ASP A C 1
ATOM 1257 O O . ASP A 1 157 ? 16.434 26.502 -12.753 1.00 93.69 157 ASP A O 1
ATOM 1261 N N . PHE A 1 158 ? 17.661 25.585 -11.127 1.00 91.44 158 PHE A N 1
ATOM 1262 C CA . PHE A 1 158 ? 18.681 25.056 -12.034 1.00 91.44 158 PHE A CA 1
ATOM 1263 C C . PHE A 1 158 ? 18.133 23.992 -12.990 1.00 91.44 158 PHE A C 1
ATOM 1265 O O . PHE A 1 158 ? 18.521 23.967 -14.158 1.00 91.44 158 PHE A O 1
ATOM 1272 N N . ALA A 1 159 ? 17.211 23.138 -12.537 1.00 87.88 159 ALA A N 1
ATOM 1273 C CA . ALA A 1 159 ? 16.541 22.180 -13.413 1.00 87.88 159 ALA A CA 1
ATOM 1274 C C . ALA A 1 159 ? 15.690 22.888 -14.480 1.00 87.88 159 ALA A C 1
ATOM 1276 O O . ALA A 1 159 ? 15.771 22.528 -15.653 1.00 87.88 159 ALA A O 1
ATOM 1277 N N . HIS A 1 160 ? 14.934 23.925 -14.100 1.00 89.00 160 HIS A N 1
ATOM 1278 C CA . HIS A 1 160 ? 14.118 24.711 -15.030 1.00 89.00 160 HIS A CA 1
ATOM 1279 C C . HIS A 1 160 ? 14.969 25.444 -16.080 1.00 89.00 160 HIS A C 1
ATOM 1281 O O . HIS A 1 160 ? 14.567 25.571 -17.233 1.00 89.00 160 HIS A O 1
ATOM 1287 N N . ARG A 1 161 ? 16.178 25.883 -15.710 1.00 89.19 161 ARG A N 1
ATOM 1288 C CA . ARG A 1 161 ? 17.151 26.492 -16.634 1.00 89.19 161 ARG A CA 1
ATOM 1289 C C . ARG A 1 161 ? 17.909 25.479 -17.500 1.00 89.19 161 ARG A C 1
ATOM 1291 O O . ARG A 1 161 ? 18.803 25.873 -18.240 1.00 89.19 161 ARG A O 1
ATOM 1298 N N . GLY A 1 162 ? 17.618 24.182 -17.379 1.00 85.81 162 GLY A N 1
ATOM 1299 C CA . GLY A 1 162 ? 18.333 23.121 -18.096 1.00 85.81 162 GLY A CA 1
ATOM 1300 C C . GLY A 1 162 ? 19.763 22.874 -17.599 1.00 85.81 162 GLY A C 1
ATOM 1301 O O . GLY A 1 162 ? 20.486 22.078 -18.185 1.00 85.81 162 GLY A O 1
ATOM 1302 N N . MET A 1 163 ? 20.176 23.499 -16.492 1.00 84.19 163 MET A N 1
ATOM 1303 C CA . MET A 1 163 ? 21.547 23.425 -15.963 1.00 84.19 163 MET A CA 1
ATOM 1304 C C . MET A 1 163 ? 21.861 22.094 -15.263 1.00 84.19 163 MET A C 1
ATOM 1306 O O . MET A 1 163 ? 23.005 21.847 -14.893 1.00 84.19 163 MET A O 1
ATOM 1310 N N . LEU A 1 164 ? 20.847 21.250 -15.054 1.00 79.94 164 LEU A N 1
ATOM 1311 C CA . LEU A 1 164 ? 20.968 19.921 -14.445 1.00 79.94 164 LEU A CA 1
ATOM 1312 C C . LEU A 1 164 ? 20.583 18.791 -15.418 1.00 79.94 164 LEU A C 1
ATOM 1314 O O . LEU A 1 164 ? 20.234 17.699 -14.969 1.00 79.94 164 LEU A O 1
ATOM 1318 N N . GLN A 1 165 ? 20.594 19.042 -16.733 1.00 71.62 165 GLN A N 1
ATOM 1319 C CA . GLN A 1 165 ? 20.380 17.991 -17.730 1.00 71.62 165 GLN A CA 1
ATOM 1320 C C . GLN A 1 165 ? 21.690 17.256 -18.041 1.00 71.62 165 GLN A C 1
ATOM 1322 O O . GLN A 1 165 ? 22.700 17.871 -18.371 1.00 71.62 165 GLN A O 1
ATOM 1327 N N . GLY A 1 166 ? 21.654 15.924 -17.947 1.00 69.62 166 GLY A N 1
ATOM 1328 C CA . GLY A 1 166 ? 22.811 15.054 -18.163 1.00 69.62 166 GLY A CA 1
ATOM 1329 C C . GLY A 1 166 ? 23.593 14.730 -16.886 1.00 69.62 166 GLY A C 1
ATOM 1330 O O . GLY A 1 166 ? 23.378 15.290 -15.814 1.00 69.62 166 GLY A O 1
ATOM 1331 N N . THR A 1 167 ? 24.503 13.769 -16.996 1.00 76.25 167 THR A N 1
ATOM 1332 C CA . THR A 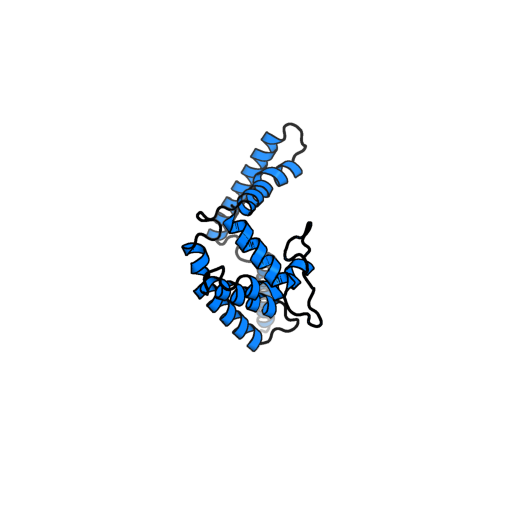1 167 ? 25.479 13.433 -15.952 1.00 76.25 167 THR A CA 1
ATOM 1333 C C . THR A 1 167 ? 26.863 13.907 -16.392 1.00 76.25 167 THR A C 1
ATOM 1335 O O . THR A 1 167 ? 27.112 14.076 -17.585 1.00 76.25 167 THR A O 1
ATOM 1338 N N . CYS A 1 168 ? 27.814 14.059 -15.463 1.00 73.19 168 CYS A N 1
ATOM 1339 C CA . CYS A 1 168 ? 29.212 14.288 -15.854 1.00 73.19 168 CYS A CA 1
ATOM 1340 C C . CYS A 1 168 ? 29.708 13.206 -16.831 1.00 73.19 168 CYS A C 1
ATOM 1342 O O . CYS A 1 168 ? 30.495 13.502 -17.722 1.00 73.19 168 CYS A O 1
ATOM 1344 N N . LEU A 1 169 ? 29.199 11.974 -16.704 1.00 70.81 169 LEU A N 1
ATOM 1345 C CA . LEU A 1 169 ? 29.504 10.870 -17.609 1.00 70.81 169 LEU A CA 1
ATOM 1346 C C . LEU A 1 169 ? 28.996 11.134 -19.034 1.00 70.81 169 LEU A C 1
ATOM 1348 O O . LEU A 1 169 ? 29.757 10.959 -19.979 1.00 70.81 169 LEU A O 1
ATOM 1352 N N . SER A 1 170 ? 27.749 11.592 -19.199 1.00 74.06 170 SER A N 1
ATOM 1353 C CA . SER A 1 170 ? 27.210 11.901 -20.531 1.00 74.06 170 SER A CA 1
ATOM 1354 C C . SER A 1 170 ? 27.954 13.066 -21.183 1.00 74.06 170 SER A C 1
ATOM 1356 O O . SER A 1 170 ? 28.279 12.987 -22.361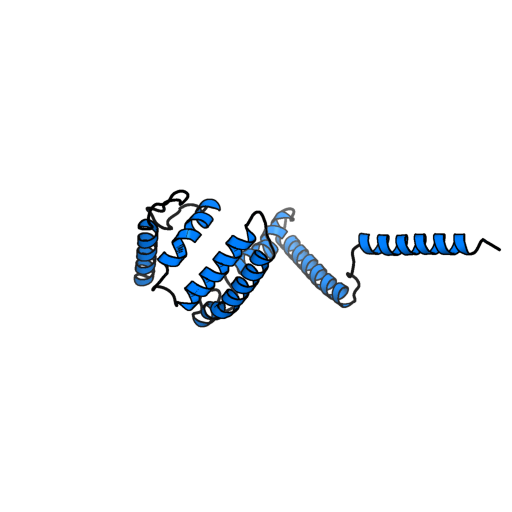 1.00 74.06 170 SER A O 1
ATOM 1358 N N . TYR A 1 171 ? 28.314 14.092 -20.405 1.00 74.44 171 TYR A N 1
ATOM 1359 C CA . TYR A 1 171 ? 29.116 15.218 -20.893 1.00 74.44 171 TYR A CA 1
ATOM 1360 C C . TYR A 1 171 ? 30.525 14.790 -21.345 1.00 74.44 171 TYR A C 1
ATOM 1362 O O . TYR A 1 171 ? 31.000 15.205 -22.403 1.00 74.44 171 TYR A O 1
ATOM 1370 N N . ILE A 1 172 ? 31.198 13.932 -20.567 1.00 76.06 172 ILE A N 1
ATOM 1371 C CA . ILE A 1 172 ? 32.533 13.412 -20.905 1.00 76.06 172 ILE A CA 1
ATOM 1372 C C . ILE A 1 172 ? 32.472 12.525 -22.154 1.00 76.06 172 ILE A C 1
ATOM 1374 O O . ILE A 1 172 ? 33.318 12.668 -23.034 1.00 76.06 172 ILE A O 1
ATOM 1378 N N . LEU A 1 173 ? 31.476 11.641 -22.259 1.00 75.00 173 LEU A N 1
ATOM 1379 C CA . LEU A 1 173 ? 31.302 10.761 -23.419 1.00 75.00 173 LEU A CA 1
ATOM 1380 C C . LEU A 1 173 ? 31.027 11.549 -24.705 1.00 75.00 173 LEU A C 1
ATOM 1382 O O . LEU A 1 173 ? 31.606 11.236 -25.741 1.00 75.00 173 LEU A O 1
ATOM 1386 N N . GLU A 1 174 ? 30.212 12.601 -24.638 1.00 77.69 174 GLU A N 1
ATOM 1387 C CA . GLU A 1 174 ? 29.927 13.475 -25.780 1.00 77.69 174 GLU A CA 1
ATOM 1388 C C . GLU A 1 174 ? 31.181 14.240 -26.237 1.00 77.69 174 GLU A C 1
ATOM 1390 O O . GLU A 1 174 ? 31.499 14.285 -27.428 1.00 77.69 174 GLU A O 1
ATOM 1395 N N . LYS A 1 175 ? 31.968 14.767 -25.288 1.00 76.94 175 LYS A N 1
ATOM 1396 C CA . LYS A 1 175 ? 33.235 15.453 -25.588 1.00 76.94 175 LYS A CA 1
ATOM 1397 C C . LYS A 1 175 ? 34.316 14.519 -26.131 1.00 76.94 175 LYS A C 1
ATOM 1399 O O . LYS A 1 175 ? 35.015 14.902 -27.068 1.00 76.94 175 LYS A O 1
ATOM 1404 N N . LEU A 1 176 ? 34.455 13.314 -25.579 1.00 79.31 176 LEU A N 1
ATOM 1405 C CA . LEU A 1 176 ? 35.405 12.313 -26.075 1.00 79.31 176 LEU A CA 1
ATOM 1406 C C . LEU A 1 176 ? 34.993 11.773 -27.448 1.00 79.31 176 LEU A C 1
ATOM 1408 O O . LEU A 1 176 ? 35.854 11.605 -28.306 1.00 79.31 176 LEU A O 1
ATOM 1412 N N . GLY A 1 177 ? 33.695 11.568 -27.688 1.00 76.12 177 GLY A N 1
ATOM 1413 C CA . GLY A 1 177 ? 33.166 11.189 -28.998 1.00 76.12 177 GLY A CA 1
ATOM 1414 C C . GLY A 1 177 ? 33.433 12.251 -30.069 1.00 76.12 177 GLY A C 1
ATOM 1415 O O . GLY A 1 177 ? 33.906 11.916 -31.152 1.00 76.12 177 GLY A O 1
ATOM 1416 N N . MET A 1 178 ? 33.231 13.537 -29.751 1.00 73.00 178 MET A N 1
ATOM 1417 C CA . MET A 1 178 ? 33.607 14.648 -30.640 1.00 73.00 178 MET A CA 1
ATOM 1418 C C . MET A 1 178 ? 35.116 14.707 -30.911 1.00 73.00 178 MET A C 1
ATOM 1420 O O . MET A 1 178 ? 35.517 14.967 -32.042 1.00 73.00 178 MET A O 1
ATOM 1424 N N . LEU A 1 179 ? 35.957 14.463 -29.901 1.00 71.06 179 LEU A N 1
ATOM 1425 C CA . LEU A 1 179 ? 37.415 14.426 -30.062 1.00 71.06 179 LEU A CA 1
ATOM 1426 C C . LEU A 1 179 ? 37.865 13.256 -30.942 1.00 71.06 179 LEU A C 1
ATOM 1428 O O . LEU A 1 179 ? 38.724 13.442 -31.799 1.00 71.06 179 LEU A O 1
ATOM 1432 N N . LEU A 1 180 ? 37.262 12.076 -30.775 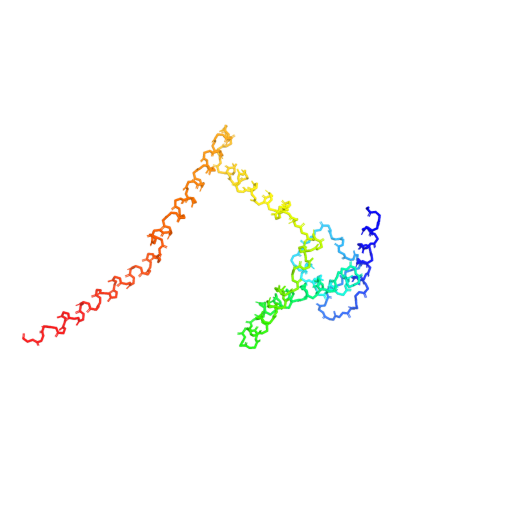1.00 68.94 180 LEU A N 1
ATOM 1433 C CA . LEU A 1 180 ? 37.555 10.905 -31.602 1.00 68.94 180 LEU A CA 1
ATOM 1434 C C . LEU A 1 180 ? 37.113 11.125 -33.057 1.00 68.94 180 LEU A C 1
ATOM 1436 O O . LEU A 1 180 ? 37.833 10.760 -33.986 1.00 68.94 180 LEU A O 1
ATOM 1440 N N . TRP A 1 181 ? 35.964 11.777 -33.254 1.00 71.56 181 TRP A N 1
ATOM 1441 C CA . TRP A 1 181 ? 35.456 12.160 -34.571 1.00 71.56 181 TRP A CA 1
ATOM 1442 C C . TRP A 1 181 ? 36.338 13.221 -35.247 1.00 71.56 181 TRP A C 1
ATOM 1444 O O . TRP A 1 181 ? 36.651 13.102 -36.425 1.00 71.56 181 TRP A O 1
ATOM 1454 N N . LEU A 1 182 ? 36.820 14.224 -34.504 1.00 66.75 182 LEU A N 1
ATOM 1455 C CA . LEU A 1 182 ? 37.760 15.225 -35.027 1.00 66.75 182 LEU A CA 1
ATOM 1456 C C . LEU A 1 182 ? 39.131 14.622 -35.358 1.00 66.75 182 LEU A C 1
ATOM 1458 O O . LEU A 1 182 ? 39.722 14.999 -36.367 1.00 66.75 182 LEU A O 1
ATOM 1462 N N . ALA A 1 183 ? 39.623 13.676 -34.553 1.00 68.12 183 ALA A N 1
ATOM 1463 C CA . ALA A 1 183 ? 40.868 12.960 -34.831 1.00 68.12 183 ALA A CA 1
ATOM 1464 C C . ALA A 1 183 ? 40.762 12.115 -36.114 1.00 68.12 183 ALA A C 1
ATOM 1466 O O . ALA A 1 183 ? 41.642 12.191 -36.967 1.00 68.12 183 ALA A O 1
ATOM 1467 N N . THR A 1 184 ? 39.645 11.404 -36.310 1.00 68.44 184 THR A N 1
ATOM 1468 C CA . THR A 1 184 ? 39.383 10.654 -37.555 1.00 68.44 184 THR A CA 1
ATOM 1469 C C . THR A 1 184 ? 39.145 11.562 -38.765 1.00 68.44 184 THR A C 1
ATOM 1471 O O . THR A 1 184 ? 39.476 11.181 -39.887 1.00 68.44 184 THR A O 1
ATOM 1474 N N . LEU A 1 185 ? 38.613 12.774 -38.574 1.00 66.50 185 LEU A N 1
ATOM 1475 C CA . LEU A 1 185 ? 38.484 13.766 -39.645 1.00 66.50 185 LEU A CA 1
ATOM 1476 C C . LEU A 1 185 ? 39.855 14.330 -40.064 1.00 66.50 185 LEU A C 1
ATOM 1478 O O . LEU A 1 185 ? 40.128 14.436 -41.255 1.00 66.50 185 LEU A O 1
ATOM 1482 N N . LEU A 1 186 ? 40.729 14.636 -39.095 1.00 61.69 186 LEU A N 1
ATOM 1483 C CA . LEU A 1 186 ? 42.085 15.147 -39.332 1.00 61.69 186 LEU A CA 1
ATOM 1484 C C . LEU A 1 186 ? 43.004 14.108 -39.993 1.00 61.69 186 LEU A C 1
ATOM 1486 O O . LEU A 1 186 ? 43.775 14.462 -40.887 1.00 61.69 186 LEU A O 1
ATOM 1490 N N . GLU A 1 187 ? 42.894 12.833 -39.611 1.00 64.12 187 GLU A N 1
ATOM 1491 C CA . GLU A 1 187 ? 43.613 11.729 -40.266 1.00 64.12 187 GLU A CA 1
ATOM 1492 C C . GLU A 1 187 ? 43.169 11.533 -41.725 1.00 64.12 187 GLU A C 1
ATOM 1494 O O . GLU A 1 187 ? 44.009 11.299 -42.590 1.00 64.12 187 GLU A O 1
ATOM 1499 N N . ASN A 1 188 ? 41.879 11.716 -42.033 1.00 56.25 188 ASN A N 1
ATOM 1500 C CA . ASN A 1 188 ? 41.364 11.609 -43.404 1.00 56.25 188 ASN A CA 1
ATOM 1501 C C . ASN A 1 188 ? 41.676 12.829 -44.292 1.00 56.25 188 ASN A C 1
ATOM 1503 O O . ASN A 1 188 ? 41.624 12.714 -45.514 1.00 56.25 188 ASN A O 1
ATOM 1507 N N . THR A 1 189 ? 42.021 13.987 -43.720 1.00 53.44 189 THR A N 1
ATOM 1508 C CA . THR A 1 189 ? 42.420 15.187 -44.487 1.00 53.44 189 THR A CA 1
ATOM 1509 C C . THR A 1 189 ? 43.921 15.287 -44.774 1.00 53.44 189 THR A C 1
ATOM 1511 O O . THR A 1 189 ? 44.321 16.151 -45.545 1.00 53.44 189 THR A O 1
ATOM 1514 N N . ASN A 1 190 ? 44.750 14.413 -44.191 1.00 50.81 190 ASN A N 1
ATOM 1515 C CA . ASN A 1 190 ? 46.209 14.391 -44.395 1.00 50.81 190 ASN A CA 1
ATOM 1516 C C . ASN A 1 190 ? 46.656 13.464 -45.546 1.00 50.81 190 ASN A C 1
ATOM 1518 O O . ASN A 1 190 ? 47.831 13.119 -45.657 1.00 50.81 190 ASN A O 1
ATOM 1522 N N . VAL A 1 191 ? 45.719 13.057 -46.408 1.00 51.78 191 VAL A N 1
ATOM 1523 C CA . VAL A 1 191 ? 45.992 12.347 -47.663 1.00 51.78 191 VAL A CA 1
ATOM 1524 C C . VAL A 1 191 ? 45.755 13.308 -48.832 1.00 51.78 191 VAL A C 1
ATOM 1526 O O . VAL A 1 191 ? 44.766 13.169 -49.538 1.00 51.78 191 VAL A O 1
ATOM 1529 N N . PHE A 1 192 ? 46.629 14.306 -48.988 1.00 41.12 192 PHE A N 1
ATOM 1530 C CA . PHE A 1 192 ? 46.992 14.970 -50.252 1.00 41.12 192 PHE A CA 1
ATOM 1531 C C . PHE A 1 192 ? 48.316 15.716 -50.077 1.00 41.12 192 PHE A C 1
ATOM 1533 O O . PHE A 1 192 ? 48.469 16.409 -49.047 1.00 41.12 192 PHE A O 1
#

Radius of gyration: 27.25 Å; Cα contacts (8 Å, |Δi|>4): 109; chains: 1; bounding box: 67×54×73 Å

Organism: Piloderma croceum (strain F 1598) (NCBI:txid765440)

Secondary structure (DSSP, 8-state):
-HHHHHHHHHHHHHHHHSPP-TTPPP-TTTT--SS--HHHHHHHHHHHHHHHBTTB-HHHHHHHHHHHHHHHHHT-SS--HHHHHHHHHHHHHHHHHTHHHHHTT-S-TTS--HHHHHHHHIIIIIHHHHHS-SSSHHHHHHHHHHHHHHHHHHHHHHHHTTTT-S-HHHHHHHHHHHHHHHHHHHHHHS--

Mean predicted aligned error: 14.35 Å

pLDDT: mean 84.82, std 10.96, range [41.12, 97.12]

Sequence (192 aa):
ETEANKILDDIDQRIALAPSFAGLRRFPEGRRFKQWTGDDSKALMKVYLPAIEGHVPSEMVQALRALIDFIYIARRDIIDSNSLEAMDDALECFHKYRKIFQECAFGAPNGLCSSMTESKHIKAVKEPWRRSNRFDALSQMLLTNQHLDKLAASRIDFAHRGMLQGTCLSYILEKLGMLLWLATLLENTNVF